Protein 3P6L (pdb70)

Structure (mmCIF, N/CA/C/O backbone):
data_3P6L
#
_entry.id   3P6L
#
_cell.length_a   82.382
_cell.length_b   73.014
_cell.length_c   47.536
_cell.angle_alpha   90.000
_cell.angle_beta   103.730
_cell.angle_gamma   90.000
#
_symmetry.space_group_name_H-M   'C 1 2 1'
#
loop_
_entity.id
_entity.type
_entity.pdbx_description
1 polymer 'Sugar phosphate isomerase/epimerase'
2 non-polymer 'PHOSPHATE ION'
3 non-polymer DI(HYDROXYETHYL)ETHER
4 non-polymer 'CITRIC ACID'
5 water water
#
loop_
_atom_site.group_PDB
_atom_site.id
_atom_site.type_symbol
_atom_site.label_atom_id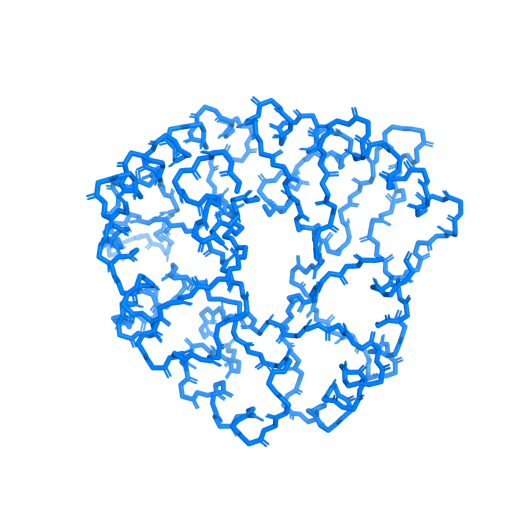
_atom_site.label_alt_id
_atom_site.label_comp_id
_atom_site.label_asym_id
_atom_site.label_entity_id
_atom_site.label_seq_id
_atom_site.pdbx_PDB_ins_code
_atom_site.Cartn_x
_atom_site.Cartn_y
_atom_site.Cartn_z
_atom_site.occupancy
_atom_site.B_iso_or_equiv
_atom_site.auth_seq_id
_atom_site.auth_comp_id
_atom_site.auth_asym_id
_atom_site.auth_atom_id
_atom_site.pdbx_PDB_model_num
ATOM 1 N N . GLY A 1 1 ? 10.439 22.701 21.589 1.00 38.48 0 GLY A N 1
ATOM 2 C CA . GLY A 1 1 ? 9.547 21.979 20.630 1.00 38.56 0 GLY A CA 1
ATOM 3 C C . GLY A 1 1 ? 8.242 21.727 21.350 1.00 39.57 0 GLY A C 1
ATOM 4 O O . GLY A 1 1 ? 8.213 21.792 22.564 1.00 42.99 0 GLY A O 1
ATOM 5 N N . GLN A 1 2 ? 7.176 21.387 20.625 1.00 38.56 24 GLN A N 1
ATOM 6 C CA A GLN A 1 2 ? 5.850 21.252 21.241 0.60 37.57 24 GLN A CA 1
ATOM 7 C CA B GLN A 1 2 ? 5.837 21.230 21.202 0.40 37.62 24 GLN A CA 1
ATOM 8 C C . GLN A 1 2 ? 5.661 19.948 22.039 1.00 35.02 24 GLN A C 1
ATOM 9 O O . GLN A 1 2 ? 5.272 20.012 23.182 1.00 33.64 24 GLN A O 1
ATOM 20 N N . THR A 1 3 ? 5.945 18.761 21.487 1.00 33.05 25 THR A N 1
ATOM 21 C CA . THR A 1 3 ? 5.800 17.569 22.371 1.00 29.20 25 THR A CA 1
ATOM 22 C C . THR A 1 3 ? 6.896 17.519 23.454 1.00 28.34 25 THR A C 1
ATOM 23 O O . THR A 1 3 ? 7.951 18.124 23.318 1.00 27.58 25 THR A O 1
ATOM 27 N N . LYS A 1 4 ? 6.658 16.724 24.487 1.00 27.50 26 LYS A N 1
ATOM 28 C CA . LYS A 1 4 ? 7.682 16.485 25.508 1.00 26.89 26 LYS A CA 1
ATOM 29 C C . LYS A 1 4 ? 8.962 15.939 24.860 1.00 21.80 26 LYS A C 1
ATOM 30 O O . LYS A 1 4 ? 10.066 16.404 25.176 1.00 18.24 26 LYS A O 1
ATOM 36 N N . ALA A 1 5 ? 8.819 14.933 24.005 1.00 23.67 27 ALA A N 1
ATOM 37 C CA . ALA A 1 5 ? 9.951 14.354 23.317 1.00 22.51 27 ALA A CA 1
ATOM 38 C C . ALA A 1 5 ? 10.715 15.431 22.529 1.00 22.55 27 ALA A C 1
ATOM 39 O O . ALA A 1 5 ? 11.938 15.508 22.604 1.00 21.78 27 ALA A O 1
ATOM 41 N N . GLU A 1 6 ? 9.978 16.247 21.778 1.00 23.65 28 GLU A N 1
ATOM 42 C CA . GLU A 1 6 ? 10.554 17.329 20.989 1.00 23.64 28 GLU A CA 1
ATOM 43 C C . GLU A 1 6 ? 11.302 18.350 21.860 1.00 23.05 28 GLU A C 1
ATOM 44 O O . GLU A 1 6 ? 12.428 18.716 21.526 1.00 23.14 28 GLU A O 1
ATOM 50 N N . LYS A 1 7 ? 10.692 18.767 22.965 1.00 21.31 29 LYS A N 1
ATOM 51 C CA . LYS A 1 7 ? 11.340 19.611 23.996 1.00 23.79 29 LYS A CA 1
ATOM 52 C C . LYS A 1 7 ? 12.712 19.058 24.408 1.00 22.86 29 LYS A C 1
ATOM 53 O O . LYS A 1 7 ? 13.645 19.827 24.639 1.00 24.10 29 LYS A O 1
ATOM 59 N N . ASN A 1 8 ? 12.794 17.738 24.583 1.00 20.40 30 ASN A N 1
ATOM 60 C CA . ASN A 1 8 ? 14.010 17.091 25.027 1.00 19.71 30 ASN A CA 1
ATOM 61 C C . ASN A 1 8 ? 14.937 16.685 23.906 1.00 19.27 30 ASN A C 1
ATOM 62 O O . ASN A 1 8 ? 15.911 15.965 24.120 1.00 21.44 30 ASN A O 1
ATOM 67 N N . GLY A 1 9 ? 14.651 17.135 22.700 1.00 19.33 31 GLY A N 1
ATOM 68 C CA . GLY A 1 9 ? 15.554 16.836 21.583 1.00 20.50 31 GLY A CA 1
ATOM 69 C C . GLY A 1 9 ? 15.447 15.453 20.945 1.00 20.95 31 GLY A C 1
ATOM 70 O O . GLY A 1 9 ? 16.321 15.047 20.159 1.00 19.89 31 GLY A O 1
ATOM 71 N N . TRP A 1 10 ? 14.341 14.783 21.211 1.00 20.53 32 TRP A N 1
ATOM 72 C CA . TRP A 1 10 ? 14.052 13.453 20.649 1.00 18.50 32 TRP A CA 1
ATOM 73 C C . TRP A 1 10 ? 13.168 13.608 19.420 1.00 17.51 32 TRP A C 1
ATOM 74 O O . TRP A 1 10 ? 11.975 13.823 19.540 1.00 17.52 32 TRP A O 1
ATOM 85 N N . ARG A 1 11 ? 13.742 13.470 18.232 1.00 19.19 33 ARG A N 1
ATOM 86 C CA . ARG A 1 11 ? 12.990 13.712 17.005 1.00 21.58 33 ARG A CA 1
ATOM 87 C C . ARG A 1 11 ? 12.603 12.454 16.254 1.00 21.72 33 ARG A C 1
ATOM 88 O O . ARG A 1 11 ? 13.446 11.777 15.724 1.00 24.01 33 ARG A O 1
ATOM 96 N N . LEU A 1 12 ? 11.318 12.143 16.194 1.00 23.95 34 LEU A N 1
ATOM 97 C CA . LEU A 1 12 ? 10.884 10.911 15.515 1.00 22.86 34 LEU A CA 1
ATOM 98 C C . LEU A 1 12 ? 10.828 11.199 14.048 1.00 21.32 34 LEU A C 1
ATOM 99 O O . LEU A 1 12 ? 10.313 12.249 13.649 1.00 22.79 34 LEU A O 1
ATOM 104 N N . GLY A 1 13 ? 11.348 10.273 13.267 1.00 19.61 35 GLY A N 1
ATOM 105 C CA . GLY A 1 13 ? 11.397 10.415 11.804 1.00 20.32 35 GLY A CA 1
ATOM 106 C C . GLY A 1 13 ? 11.127 9.063 11.168 1.00 20.82 35 GLY A C 1
ATOM 107 O O . GLY A 1 13 ? 11.072 8.043 11.834 1.00 18.01 35 GLY A O 1
ATOM 116 N N . GLN A 1 15 ? 12.295 6.119 8.472 1.00 19.33 37 GLN A N 1
ATOM 117 C CA . GLN A 1 15 ? 13.425 5.553 7.705 1.00 18.21 37 GLN A CA 1
ATOM 118 C C . GLN A 1 15 ? 12.760 5.060 6.418 1.00 16.93 37 GLN A C 1
ATOM 119 O O . GLN A 1 15 ? 11.978 4.115 6.456 1.00 17.07 37 GLN A O 1
ATOM 125 N N . SER A 1 16 ? 13.068 5.685 5.275 1.00 17.84 38 SER A N 1
ATOM 126 C CA . SER A 1 16 ? 12.330 5.440 4.033 1.00 18.51 38 SER A CA 1
ATOM 127 C C . SER A 1 16 ? 12.341 3.981 3.553 1.00 19.18 38 SER A C 1
ATOM 128 O O . SER A 1 16 ? 11.449 3.572 2.823 1.00 17.54 38 SER A O 1
ATOM 131 N N . TYR A 1 17 ? 13.307 3.192 3.992 1.00 20.53 39 TYR A N 1
ATOM 132 C CA . TYR A 1 17 ? 13.319 1.782 3.635 1.00 21.15 39 TYR A CA 1
ATOM 133 C C . TYR A 1 17 ? 12.048 1.029 4.095 1.00 20.68 39 TYR A C 1
ATOM 134 O O . TYR A 1 17 ? 11.657 0.035 3.474 1.00 23.29 39 TYR A O 1
ATOM 143 N N . SER A 1 18 ? 11.412 1.474 5.175 1.00 19.50 40 SER A N 1
ATOM 144 C CA . SER A 1 18 ? 10.109 0.935 5.578 1.00 19.28 40 SER A CA 1
ATOM 145 C C . SER A 1 18 ? 9.036 0.967 4.442 1.00 19.98 40 SER A C 1
ATOM 146 O O . SER A 1 18 ? 8.086 0.177 4.441 1.00 21.52 40 SER A O 1
ATOM 149 N N . PHE A 1 19 ? 9.226 1.880 3.487 1.00 17.83 41 PHE A N 1
ATOM 150 C CA . PHE A 1 19 ? 8.347 2.111 2.359 1.00 17.94 41 PHE A CA 1
ATOM 151 C C . PHE A 1 19 ? 9.120 1.885 1.056 1.00 20.61 41 PHE A C 1
ATOM 152 O O . PHE A 1 19 ? 8.831 2.524 0.054 1.00 22.75 41 PHE A O 1
ATOM 160 N N . HIS A 1 20 ? 10.088 0.962 1.061 1.00 19.32 42 HIS A N 1
ATOM 161 C CA . HIS A 1 20 ? 10.884 0.712 -0.169 1.00 20.03 42 HIS A CA 1
ATOM 162 C C . HIS A 1 20 ? 10.043 0.153 -1.329 1.00 20.87 42 HIS A C 1
ATOM 163 O O . HIS A 1 20 ? 10.440 0.219 -2.498 1.00 22.19 42 HIS A O 1
ATOM 170 N N . LEU A 1 21 ? 8.880 -0.396 -1.019 1.00 22.51 43 LEU A N 1
ATOM 171 C CA . LEU A 1 21 ? 7.973 -0.905 -2.054 1.00 25.33 43 LEU A CA 1
ATOM 172 C C . LEU A 1 21 ? 7.252 0.201 -2.817 1.00 25.98 43 LEU A C 1
ATOM 173 O O . LEU A 1 21 ? 6.573 -0.048 -3.794 1.00 26.08 43 LEU A O 1
ATOM 178 N N . PHE A 1 22 ? 7.421 1.428 -2.367 1.00 24.55 44 PHE A N 1
ATOM 179 C CA . PHE A 1 22 ? 6.731 2.563 -2.942 1.00 24.36 44 PHE A CA 1
ATOM 180 C C . PHE A 1 22 ? 7.727 3.621 -3.363 1.00 22.98 44 PHE A C 1
ATOM 181 O O . PHE A 1 22 ? 8.854 3.641 -2.902 1.00 24.10 44 PHE A O 1
ATOM 189 N N . PRO A 1 23 ? 7.312 4.505 -4.261 1.00 25.65 45 PRO A N 1
ATOM 190 C CA . PRO A 1 23 ? 8.207 5.590 -4.647 1.00 24.96 45 PRO A CA 1
ATOM 191 C C . PRO A 1 23 ? 8.344 6.546 -3.482 1.00 24.37 45 PRO A C 1
ATOM 192 O O . PRO A 1 23 ? 7.498 6.551 -2.581 1.00 21.30 45 PRO A O 1
ATOM 196 N N . LEU A 1 24 ? 9.402 7.328 -3.484 1.00 23.92 46 LEU A N 1
ATOM 197 C CA . LEU A 1 24 ? 9.611 8.306 -2.426 1.00 23.24 46 LEU A CA 1
ATOM 198 C C . LEU A 1 24 ? 8.469 9.336 -2.328 1.00 23.84 46 LEU A C 1
ATOM 199 O O . LEU A 1 24 ? 8.164 9.799 -1.229 1.00 19.91 46 LEU A O 1
ATOM 204 N N . THR A 1 25 ? 7.872 9.715 -3.449 1.00 25.11 47 THR A N 1
ATOM 205 C CA . THR A 1 25 ? 6.712 10.606 -3.377 1.00 28.02 47 THR A CA 1
ATOM 206 C C . THR A 1 25 ? 5.636 10.017 -2.445 1.00 29.08 47 THR A C 1
ATOM 207 O O . THR A 1 25 ? 5.058 10.728 -1.631 1.00 28.56 47 THR A O 1
ATOM 211 N N . GLU A 1 26 ? 5.349 8.720 -2.575 1.00 29.40 48 GLU A N 1
ATOM 212 C CA . GLU A 1 26 ? 4.389 8.066 -1.662 1.00 30.67 48 GLU A CA 1
ATOM 213 C C . GLU A 1 26 ? 4.907 7.976 -0.235 1.00 27.48 48 GLU A C 1
ATOM 214 O O . GLU A 1 26 ? 4.143 8.127 0.706 1.00 27.70 48 GLU A O 1
ATOM 220 N N . ALA A 1 27 ? 6.200 7.667 -0.071 1.00 26.56 49 ALA A N 1
ATOM 221 C CA . ALA A 1 27 ? 6.822 7.608 1.275 1.00 24.63 49 ALA A CA 1
ATOM 222 C C . ALA A 1 27 ? 6.677 8.954 1.995 1.00 24.37 49 ALA A C 1
ATOM 223 O O . ALA A 1 27 ? 6.388 8.999 3.189 1.00 24.27 49 ALA A O 1
ATOM 225 N N . LEU A 1 28 ? 6.855 10.060 1.261 1.00 24.14 50 LEU A N 1
ATOM 226 C CA . LEU A 1 28 ? 6.650 11.396 1.873 1.00 22.61 50 LEU A CA 1
ATOM 227 C C . LEU A 1 28 ? 5.201 11.572 2.331 1.00 21.91 50 LEU A C 1
ATOM 228 O O . LEU A 1 28 ? 4.960 11.964 3.495 1.00 22.94 50 LEU A O 1
ATOM 233 N N . ASP A 1 29 ? 4.251 11.188 1.482 1.00 22.04 51 ASP A N 1
ATOM 234 C CA . ASP A 1 29 ? 2.821 11.252 1.839 1.00 23.23 51 ASP A CA 1
ATOM 235 C C . ASP A 1 29 ? 2.528 10.457 3.092 1.00 22.81 51 ASP A C 1
ATOM 236 O O . ASP A 1 29 ? 1.776 10.921 3.954 1.00 21.50 51 ASP A O 1
ATOM 241 N N . LYS A 1 30 ? 3.085 9.249 3.214 1.00 22.88 52 LYS A N 1
ATOM 242 C CA . LYS A 1 30 ? 2.782 8.392 4.366 1.00 23.67 52 LYS A CA 1
ATOM 243 C C . LYS A 1 30 ? 3.415 8.971 5.644 1.00 22.90 52 LYS A C 1
ATOM 244 O O . LYS A 1 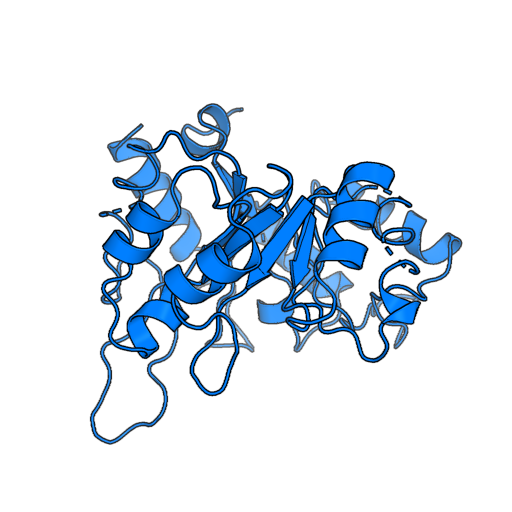30 ? 2.788 8.972 6.734 1.00 21.02 52 LYS A O 1
ATOM 250 N N . THR A 1 31 ? 4.636 9.478 5.483 1.00 20.64 53 THR A N 1
ATOM 251 C CA . THR A 1 31 ? 5.386 10.154 6.556 1.00 23.44 53 THR A CA 1
ATOM 252 C C . THR A 1 31 ? 4.592 11.353 7.030 1.00 22.50 53 THR A C 1
ATOM 253 O O . THR A 1 31 ? 4.426 11.530 8.240 1.00 25.41 53 THR A O 1
ATOM 257 N N . GLN A 1 32 ? 4.055 12.144 6.095 1.00 22.42 54 GLN A N 1
ATOM 258 C CA . GLN A 1 32 ? 3.185 13.263 6.468 1.00 24.00 54 GLN A CA 1
ATOM 259 C C . GLN A 1 32 ? 1.901 12.744 7.143 1.00 24.34 54 GLN A C 1
ATOM 260 O O . GLN A 1 32 ? 1.491 13.257 8.203 1.00 21.24 54 GLN A O 1
ATOM 266 N N . GLU A 1 33 ? 1.268 11.729 6.550 1.00 23.90 55 GLU A N 1
ATOM 267 C CA . GLU A 1 33 ? 0.073 11.139 7.153 1.00 26.78 55 GLU A CA 1
ATOM 268 C C . GLU A 1 33 ? 0.302 10.698 8.603 1.00 25.16 55 GLU A C 1
ATOM 269 O O . GLU A 1 33 ? -0.631 10.715 9.437 1.00 24.59 55 GLU A O 1
ATOM 275 N N . LEU A 1 34 ? 1.520 10.242 8.899 1.00 24.93 56 LEU A N 1
ATOM 276 C CA . LEU A 1 34 ? 1.852 9.798 10.246 1.00 27.17 56 LEU A CA 1
ATOM 277 C C . LEU A 1 34 ? 2.206 10.942 11.222 1.00 26.06 56 LEU A C 1
ATOM 278 O O . LEU A 1 34 ? 2.458 10.686 12.397 1.00 26.98 56 LEU A O 1
ATOM 283 N N . GLY A 1 35 ? 2.222 12.169 10.721 1.00 25.16 57 GLY A N 1
ATOM 284 C CA . GLY A 1 35 ? 2.535 13.356 11.494 1.00 26.58 57 GLY A CA 1
ATOM 285 C C . GLY A 1 35 ? 3.991 13.481 11.859 1.00 26.01 57 GLY A C 1
ATOM 286 O O . GLY A 1 35 ? 4.309 14.146 12.825 1.00 28.28 57 GLY A O 1
ATOM 287 N N . LEU A 1 36 ? 4.867 12.853 11.076 1.00 23.13 58 LEU A N 1
ATOM 288 C CA . LEU A 1 36 ? 6.301 12.831 11.339 1.00 22.69 58 LEU A CA 1
ATOM 289 C C . LEU A 1 36 ? 6.954 13.972 10.580 1.00 22.65 58 LEU A C 1
ATOM 290 O O . LEU A 1 36 ? 6.562 14.304 9.451 1.00 20.03 58 LEU A O 1
ATOM 295 N N . LYS A 1 37 ? 7.942 14.596 11.196 1.00 22.63 59 LYS A N 1
ATOM 296 C CA . LYS A 1 37 ? 8.507 15.782 10.573 1.00 23.59 59 LYS A CA 1
ATOM 297 C C . LYS A 1 37 ? 9.900 15.566 9.982 1.00 23.30 59 LYS A C 1
ATOM 298 O O . LYS A 1 37 ? 10.505 16.516 9.542 1.00 23.40 59 LYS A O 1
ATOM 304 N N . TYR A 1 38 ? 10.419 14.338 10.031 1.00 23.66 60 TYR A N 1
ATOM 305 C CA . TYR A 1 38 ? 11.791 14.049 9.585 1.00 19.93 60 TYR A CA 1
ATOM 306 C C . TYR A 1 38 ? 11.858 12.782 8.785 1.00 19.69 60 TYR A C 1
ATOM 307 O O . TYR A 1 38 ? 11.121 11.857 9.050 1.00 18.25 60 TYR A O 1
ATOM 316 N N . ILE A 1 39 ? 12.781 12.710 7.814 1.00 18.97 61 ILE A N 1
ATOM 317 C CA . ILE A 1 39 ? 12.928 11.481 7.090 1.00 18.25 61 ILE A CA 1
ATOM 318 C C . ILE A 1 39 ? 14.411 11.226 6.771 1.00 20.00 61 ILE A C 1
ATOM 319 O O . ILE A 1 39 ? 15.168 12.174 6.557 1.00 20.75 61 ILE A O 1
ATOM 324 N N . GLU A 1 40 ? 14.791 9.950 6.825 1.00 18.19 62 GLU A N 1
ATOM 325 C CA . GLU A 1 40 ? 16.097 9.457 6.494 1.00 20.61 62 GLU A CA 1
ATOM 326 C C . GLU A 1 40 ? 15.864 8.597 5.265 1.00 20.33 62 GLU A C 1
ATOM 327 O O . GLU A 1 40 ? 15.237 7.538 5.346 1.00 21.77 62 GLU A O 1
ATOM 333 N N . ILE A 1 41 ? 16.376 9.032 4.125 1.00 21.77 63 ILE A N 1
ATOM 334 C CA . ILE A 1 41 ? 16.118 8.338 2.857 1.00 20.98 63 ILE A CA 1
ATOM 335 C C . ILE A 1 41 ? 17.192 7.320 2.482 1.00 22.47 63 ILE A C 1
ATOM 336 O O . ILE A 1 41 ? 18.391 7.649 2.470 1.00 22.62 63 ILE A O 1
ATOM 341 N N . TYR A 1 42 ? 16.785 6.078 2.178 1.00 21.00 64 TYR A N 1
ATOM 342 C CA . TYR A 1 42 ? 17.771 5.071 1.786 1.00 21.46 64 TYR A CA 1
ATOM 343 C C . TYR A 1 42 ? 18.287 5.355 0.364 1.00 23.79 64 TYR A C 1
ATOM 344 O O . TYR A 1 42 ? 17.517 5.760 -0.500 1.00 24.88 64 TYR A O 1
ATOM 353 N N . PRO A 1 43 ? 19.591 5.165 0.137 1.00 24.10 65 PRO A N 1
ATOM 354 C CA . PRO A 1 43 ? 20.238 5.291 -1.182 1.00 25.00 65 PRO A CA 1
ATOM 355 C C . PRO A 1 43 ? 19.741 4.286 -2.214 1.00 23.45 65 PRO A C 1
ATOM 356 O O . PRO A 1 43 ? 19.926 3.069 -2.078 1.00 25.40 65 PRO A O 1
ATOM 360 N N . GLY A 1 44 ? 19.128 4.810 -3.252 1.00 21.85 66 GLY A N 1
ATOM 361 C CA . GLY A 1 44 ? 18.494 4.011 -4.275 1.00 21.82 66 GLY A CA 1
ATOM 362 C C . GLY A 1 44 ? 16.985 4.094 -4.232 1.00 20.39 66 GLY A C 1
ATOM 363 O O . GLY A 1 44 ? 16.354 3.538 -5.098 1.00 21.30 66 GLY A O 1
ATOM 364 N N . HIS A 1 45 ? 16.389 4.774 -3.247 1.00 20.45 67 HIS A N 1
ATOM 365 C CA . HIS A 1 45 ? 14.920 4.877 -3.199 1.00 20.11 67 HIS A CA 1
ATOM 366 C C . HIS A 1 45 ? 14.396 5.544 -4.514 1.00 20.06 67 HIS A C 1
ATOM 367 O O . HIS A 1 45 ? 14.794 6.649 -4.867 1.00 19.54 67 HIS A O 1
ATOM 374 N N . LYS A 1 46 ? 13.518 4.856 -5.237 1.00 19.67 68 LYS A N 1
ATOM 375 C CA . LYS A 1 46 ? 12.991 5.395 -6.506 1.00 23.78 68 LYS A CA 1
ATOM 376 C C . LYS A 1 46 ? 12.125 6.578 -6.168 1.00 22.67 68 LYS A C 1
ATOM 377 O O . LYS A 1 46 ? 11.347 6.525 -5.192 1.00 21.07 68 LYS A O 1
ATOM 383 N N . LEU A 1 47 ? 12.239 7.622 -6.985 1.00 23.65 69 LEU A N 1
ATOM 384 C CA . LEU A 1 47 ? 11.566 8.900 -6.693 1.00 22.90 69 LEU A CA 1
ATOM 385 C C . LEU A 1 47 ? 10.060 8.878 -7.007 1.00 24.16 69 LEU A C 1
ATOM 386 O O . LEU A 1 47 ? 9.237 9.317 -6.188 1.00 22.39 69 LEU A O 1
ATOM 391 N N . GLY A 1 48 ? 9.712 8.311 -8.154 1.00 23.90 70 GLY A N 1
ATOM 392 C CA . GLY A 1 48 ? 8.342 8.299 -8.657 1.00 25.67 70 GLY A CA 1
ATOM 393 C C . GLY A 1 48 ? 7.921 9.694 -9.095 1.00 27.34 70 GLY A C 1
ATOM 394 O O . GLY A 1 48 ? 8.767 10.525 -9.372 1.00 27.90 70 GLY A O 1
ATOM 395 N N . GLY A 1 49 ? 6.614 9.942 -9.174 1.00 30.59 71 GLY A N 1
ATOM 396 C CA . GLY A 1 49 ? 6.090 11.226 -9.673 1.00 31.20 71 GLY A CA 1
ATOM 397 C C . GLY A 1 49 ? 6.612 11.504 -11.068 1.00 32.33 71 GLY A C 1
ATOM 398 O O . GLY A 1 49 ? 6.739 10.579 -11.877 1.00 32.66 71 GLY A O 1
ATOM 399 N N . LYS A 1 50 ? 6.931 12.770 -11.339 1.00 33.55 72 LYS A N 1
ATOM 400 C CA . LYS A 1 50 ? 7.490 13.179 -12.606 1.00 36.66 72 LYS A CA 1
ATOM 401 C C . LYS A 1 50 ? 8.951 12.734 -12.809 1.00 34.80 72 LYS A C 1
ATOM 402 O O . LYS A 1 50 ? 9.476 12.925 -13.896 1.00 36.33 72 LYS A O 1
ATOM 408 N N . TRP A 1 51 ? 9.606 12.193 -11.773 1.00 33.13 73 TRP A N 1
ATOM 409 C CA . TRP A 1 51 ? 10.992 11.728 -11.894 1.00 32.18 73 TRP A CA 1
ATOM 410 C C . TRP A 1 51 ? 11.082 10.259 -12.240 1.00 31.08 73 TRP A C 1
ATOM 411 O O . TRP A 1 51 ? 12.155 9.778 -12.521 1.00 29.54 73 TRP A O 1
ATOM 422 N N . GLY A 1 52 ? 9.950 9.562 -12.227 1.00 30.68 74 GLY A N 1
ATOM 423 C CA . GLY A 1 52 ? 9.900 8.149 -12.576 1.00 30.90 74 GLY A CA 1
ATOM 424 C C . GLY A 1 52 ? 10.909 7.296 -11.832 1.00 29.54 74 GLY A C 1
ATOM 425 O O . GLY A 1 52 ? 10.916 7.261 -10.604 1.00 31.84 74 GLY A O 1
ATOM 426 N N . ASP A 1 53 ? 11.808 6.668 -12.587 1.00 30.85 75 ASP A N 1
ATOM 427 C CA . ASP A 1 53 ? 12.754 5.712 -12.028 1.00 28.01 75 ASP A CA 1
ATOM 428 C C . ASP A 1 53 ? 14.105 6.278 -11.652 1.00 25.33 75 ASP A C 1
ATOM 429 O O . ASP A 1 53 ? 15.006 5.528 -11.296 1.00 24.83 75 ASP A O 1
ATOM 434 N N . LYS A 1 54 ? 14.210 7.607 -11.633 1.00 23.89 76 LYS A N 1
ATOM 435 C CA . LYS A 1 54 ? 15.346 8.288 -11.056 1.00 20.95 76 LYS A CA 1
ATOM 436 C C . LYS A 1 54 ? 15.395 7.882 -9.565 1.00 21.65 76 LYS A C 1
ATOM 437 O O . LYS A 1 54 ? 14.336 7.728 -8.959 1.00 22.52 76 LYS A O 1
ATOM 443 N N . VAL A 1 55 ? 16.587 7.672 -9.001 1.00 20.69 77 VAL A N 1
ATOM 444 C CA . VAL A 1 55 ? 16.704 7.310 -7.567 1.00 21.97 77 VAL A CA 1
ATOM 445 C C . VAL A 1 55 ? 17.373 8.402 -6.703 1.00 21.98 77 VAL A C 1
ATOM 446 O O . VAL A 1 55 ? 18.145 9.214 -7.200 1.00 22.41 77 VAL A O 1
ATOM 450 N N . PHE A 1 56 ? 17.050 8.390 -5.396 1.00 20.40 78 PHE A N 1
ATOM 451 C CA . PHE A 1 56 ? 17.679 9.224 -4.411 1.00 21.43 78 PHE A CA 1
ATOM 452 C C . PHE A 1 56 ? 19.067 8.655 -4.067 1.00 24.04 78 PHE A C 1
ATOM 453 O O . PHE A 1 56 ? 19.187 7.682 -3.317 1.00 24.47 78 PHE A O 1
ATOM 461 N N . ASP A 1 57 ? 20.104 9.200 -4.698 1.00 27.27 79 ASP A N 1
ATOM 462 C CA . ASP A 1 57 ? 21.469 8.827 -4.373 1.00 26.26 79 ASP A CA 1
ATOM 463 C C . ASP A 1 57 ? 22.450 9.983 -4.695 1.00 27.10 79 ASP A C 1
ATOM 464 O O . ASP A 1 57 ? 22.027 11.061 -5.157 1.00 25.66 79 ASP A O 1
ATOM 469 N N . PHE A 1 58 ? 23.751 9.779 -4.451 1.00 26.36 80 PHE A N 1
ATOM 470 C CA . PHE A 1 58 ? 24.702 10.903 -4.546 1.00 27.28 80 PHE A CA 1
ATOM 471 C C . PHE A 1 58 ? 24.964 11.430 -5.949 1.00 28.18 80 PHE A C 1
ATOM 472 O O . PHE A 1 58 ? 25.676 12.424 -6.107 1.00 29.06 80 PHE A O 1
ATOM 480 N N . ASN A 1 59 ? 24.399 10.769 -6.956 1.00 27.49 81 ASN A N 1
ATOM 481 C CA . ASN A 1 59 ? 24.481 11.239 -8.336 1.00 28.27 81 ASN A CA 1
ATOM 482 C C . ASN A 1 59 ? 23.197 11.991 -8.717 1.00 27.26 81 ASN A C 1
ATOM 483 O O . ASN A 1 59 ? 22.972 12.274 -9.862 1.00 24.73 81 ASN A O 1
ATOM 488 N N . LEU A 1 60 ? 22.331 12.306 -7.754 1.00 22.67 82 LEU A N 1
ATOM 489 C CA . LEU A 1 60 ? 21.111 13.015 -8.098 1.00 24.45 82 LEU A CA 1
ATOM 490 C C . LEU A 1 60 ? 21.457 14.434 -8.613 1.00 25.51 82 LEU A C 1
ATOM 491 O O . LEU A 1 60 ? 22.290 15.144 -8.002 1.00 27.41 82 LEU A O 1
ATOM 496 N N . ASP A 1 61 ? 20.810 14.839 -9.704 1.00 23.72 83 ASP A N 1
ATOM 497 C CA . ASP A 1 61 ? 21.071 16.136 -10.337 1.00 25.94 83 ASP A CA 1
ATOM 498 C C . ASP A 1 61 ? 20.562 17.280 -9.477 1.00 25.45 83 ASP A C 1
ATOM 499 O O . ASP A 1 61 ? 19.673 17.082 -8.603 1.00 23.12 83 ASP A O 1
ATOM 504 N N . ALA A 1 62 ? 21.088 18.473 -9.747 1.00 26.93 84 ALA A N 1
ATOM 505 C CA . ALA A 1 62 ? 20.802 19.646 -8.914 1.00 27.81 84 ALA A CA 1
ATOM 506 C C . ALA A 1 62 ? 19.330 20.053 -8.928 1.00 27.52 84 ALA A C 1
ATOM 507 O O . ALA A 1 62 ? 18.743 20.321 -7.870 1.00 28.41 84 ALA A O 1
ATOM 509 N N . GLN A 1 63 ? 18.715 20.038 -10.103 1.00 28.30 85 GLN A N 1
ATOM 510 C CA . GLN A 1 63 ? 17.305 20.406 -10.195 1.00 28.11 85 GLN A CA 1
ATOM 511 C C . GLN A 1 63 ? 16.433 19.486 -9.313 1.00 26.92 85 GLN A C 1
ATOM 512 O O . GLN A 1 63 ? 15.604 19.963 -8.496 1.00 26.57 85 GLN A O 1
ATOM 518 N N . THR A 1 64 ? 16.626 18.173 -9.458 1.00 27.14 86 THR A N 1
ATOM 519 C CA . THR A 1 64 ? 15.842 17.220 -8.663 1.00 25.13 86 THR A CA 1
ATOM 520 C C . THR A 1 64 ? 16.086 17.339 -7.172 1.00 25.44 86 THR A C 1
ATOM 521 O O . THR A 1 64 ? 15.144 17.257 -6.382 1.00 22.00 86 THR A O 1
ATOM 525 N N . GLN A 1 65 ? 17.330 17.589 -6.788 1.00 25.93 87 GLN A N 1
ATOM 526 C CA . GLN A 1 65 ? 17.671 17.794 -5.384 1.00 24.06 87 GLN A CA 1
ATOM 527 C C . GLN A 1 65 ? 16.795 18.862 -4.779 1.00 24.07 87 GLN A C 1
ATOM 528 O O . GLN A 1 65 ? 16.231 18.666 -3.725 1.00 24.54 87 GLN A O 1
ATOM 534 N N . LYS A 1 66 ? 16.737 20.013 -5.438 1.00 23.72 88 LYS A N 1
ATOM 535 C CA . LYS A 1 66 ? 15.935 21.123 -4.944 1.00 26.56 88 LYS A CA 1
ATOM 536 C 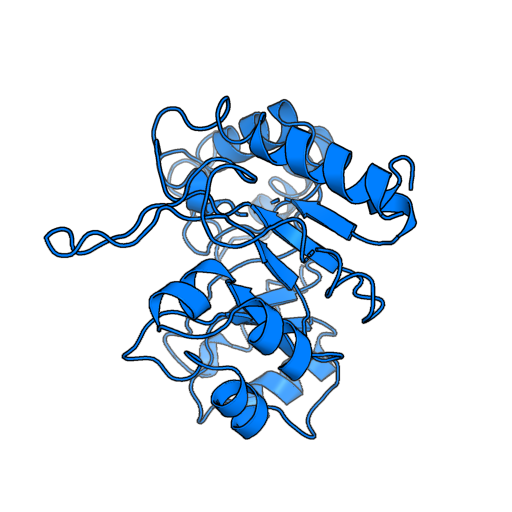C . LYS A 1 66 ? 14.432 20.866 -5.027 1.00 27.25 88 LYS A C 1
ATOM 537 O O . LYS A 1 66 ? 13.697 21.204 -4.088 1.00 23.42 88 LYS A O 1
ATOM 543 N N . GLU A 1 67 ? 13.979 20.231 -6.101 1.00 25.18 89 GLU A N 1
ATOM 544 C CA . GLU A 1 67 ? 12.558 19.871 -6.184 1.00 27.61 89 GLU A CA 1
ATOM 545 C C . GLU A 1 67 ? 12.156 18.916 -5.033 1.00 27.13 89 GLU A C 1
ATOM 546 O O . GLU A 1 67 ? 11.082 19.067 -4.453 1.00 26.28 89 GLU A O 1
ATOM 552 N N . ILE A 1 68 ? 13.029 17.970 -4.674 1.00 26.08 90 ILE A N 1
ATOM 553 C CA A ILE A 1 68 ? 12.715 17.024 -3.628 0.50 24.87 90 ILE A CA 1
ATOM 554 C CA B ILE A 1 68 ? 12.714 17.021 -3.630 0.50 24.99 90 ILE A CA 1
ATOM 555 C C . ILE A 1 68 ? 12.694 17.739 -2.283 1.00 25.51 90 ILE A C 1
ATOM 556 O O . ILE A 1 68 ? 11.817 17.503 -1.482 1.00 25.92 90 ILE A O 1
ATOM 565 N N . LYS A 1 69 ? 13.669 18.623 -2.063 1.00 24.19 91 LYS A N 1
ATOM 566 C CA . LYS A 1 69 ? 13.685 19.438 -0.864 1.00 25.35 91 LYS A CA 1
ATOM 567 C C . LYS A 1 69 ? 12.408 20.294 -0.745 1.00 26.17 91 LYS A C 1
ATOM 568 O O . LYS A 1 69 ? 11.832 20.407 0.331 1.00 24.08 91 LYS A O 1
ATOM 574 N N . GLU A 1 70 ? 11.950 20.855 -1.848 1.00 25.96 92 GLU A N 1
ATOM 575 C CA . GLU A 1 70 ? 10.682 21.619 -1.811 1.00 29.42 92 GLU A CA 1
ATOM 576 C C . GLU A 1 70 ? 9.443 20.761 -1.518 1.00 27.92 92 GLU A C 1
ATOM 577 O O . GLU A 1 70 ? 8.589 21.168 -0.725 1.00 28.08 92 GLU A O 1
ATOM 583 N N . LEU A 1 71 ? 9.349 19.590 -2.149 1.00 26.62 93 LEU A N 1
ATOM 584 C CA . LEU A 1 71 ? 8.217 18.696 -1.908 1.00 24.78 93 LEU A CA 1
ATOM 585 C C . LEU A 1 71 ? 8.209 18.357 -0.422 1.00 24.83 93 LEU A C 1
ATOM 586 O O . LEU A 1 71 ? 7.204 18.512 0.228 1.00 23.73 93 LEU A O 1
ATOM 591 N N . ALA A 1 72 ? 9.357 17.933 0.119 1.00 24.39 94 ALA A N 1
ATOM 592 C CA . ALA A 1 72 ? 9.433 17.604 1.539 1.00 23.02 94 ALA A CA 1
ATOM 593 C C . ALA A 1 72 ? 8.989 18.772 2.425 1.00 24.40 94 ALA A C 1
ATOM 594 O O . ALA A 1 72 ? 8.173 18.582 3.346 1.00 25.47 94 ALA A O 1
ATOM 596 N N . ALA A 1 73 ? 9.560 19.949 2.163 1.00 25.08 95 ALA A N 1
ATOM 597 C CA . ALA A 1 73 ? 9.230 21.200 2.857 1.00 27.18 95 ALA A CA 1
ATOM 598 C C . ALA A 1 73 ? 7.743 21.484 2.810 1.00 29.53 95 ALA A C 1
ATOM 599 O O . ALA A 1 73 ? 7.148 21.826 3.842 1.00 28.05 95 ALA A O 1
ATOM 601 N N . SER A 1 74 ? 7.151 21.286 1.634 1.00 29.02 96 SER A N 1
ATOM 602 C CA . SER A 1 74 ? 5.720 21.526 1.417 1.00 32.64 96 SER A CA 1
ATOM 603 C C . SER A 1 74 ? 4.846 20.615 2.279 1.00 32.57 96 SER A C 1
ATOM 604 O O . SER A 1 74 ? 3.719 20.971 2.553 1.00 32.74 96 SER A O 1
ATOM 607 N N . LYS A 1 75 ? 5.366 19.448 2.679 1.00 32.16 97 LYS A N 1
ATOM 608 C CA . LYS A 1 75 ? 4.625 18.467 3.502 1.00 30.79 97 LYS A CA 1
ATOM 609 C C . LYS A 1 75 ? 5.031 18.495 4.977 1.00 31.12 97 LYS A C 1
ATOM 610 O O . LYS A 1 75 ? 4.739 17.539 5.735 1.00 29.55 97 LYS A O 1
ATOM 616 N N . GLY A 1 76 ? 5.700 19.572 5.381 1.00 29.93 98 GLY A N 1
ATOM 617 C CA . GLY A 1 76 ? 6.197 19.724 6.747 1.00 29.80 98 GLY A CA 1
ATOM 618 C C . GLY A 1 76 ? 7.330 18.785 7.157 1.00 26.39 98 GLY A C 1
ATOM 619 O O . GLY A 1 76 ? 7.553 18.580 8.338 1.00 25.41 98 GLY A O 1
ATOM 620 N N . ILE A 1 77 ? 8.077 18.246 6.195 1.00 26.84 99 ILE A N 1
ATOM 621 C CA . ILE A 1 77 ? 9.120 17.251 6.458 1.00 22.86 99 ILE A CA 1
ATOM 622 C C . ILE A 1 77 ? 10.512 17.741 6.113 1.00 23.70 99 ILE A C 1
ATOM 623 O O . ILE A 1 77 ? 10.732 18.233 4.999 1.00 21.84 99 ILE A O 1
ATOM 628 N N . LYS A 1 78 ? 11.448 17.590 7.048 1.00 22.59 100 LYS A N 1
ATOM 629 C CA . LYS A 1 78 ? 12.868 17.823 6.749 1.00 23.28 100 LYS A CA 1
ATOM 630 C C . LYS A 1 78 ? 13.633 16.524 6.435 1.00 19.30 100 LYS A C 1
ATOM 631 O O . LYS A 1 78 ? 13.555 15.575 7.178 1.00 17.68 100 LYS A O 1
ATOM 637 N N . ILE A 1 79 ? 14.397 16.473 5.328 1.00 20.99 101 ILE A N 1
ATOM 638 C CA . ILE A 1 79 ? 15.235 15.306 5.046 1.00 18.18 101 ILE A CA 1
ATOM 639 C C . ILE A 1 79 ? 16.496 15.465 5.927 1.00 19.75 101 ILE A C 1
ATOM 640 O O . ILE A 1 79 ? 17.248 16.446 5.753 1.00 20.28 101 ILE A O 1
ATOM 645 N N . VAL A 1 80 ? 16.662 14.582 6.927 1.00 19.40 102 VAL A N 1
ATOM 646 C CA . VAL A 1 80 ? 17.725 14.759 7.946 1.00 19.63 102 VAL A CA 1
ATOM 647 C C . VAL A 1 80 ? 18.962 13.956 7.630 1.00 18.68 102 VAL A C 1
ATOM 648 O O . VAL A 1 80 ? 20.065 14.281 8.095 1.00 18.49 102 VAL A O 1
ATOM 652 N N . GLY A 1 81 ? 18.764 12.845 6.934 1.00 20.78 103 GLY A N 1
ATOM 653 C CA . GLY A 1 81 ? 19.855 11.993 6.578 1.00 21.98 103 GLY A CA 1
ATOM 654 C C . GLY A 1 81 ? 19.564 11.046 5.462 1.00 22.30 103 GLY A C 1
ATOM 655 O O . GLY A 1 81 ? 18.446 10.976 4.907 1.00 21.22 103 GLY A O 1
ATOM 656 N N . THR A 1 82 ? 20.610 10.315 5.121 1.00 20.91 104 THR A N 1
ATOM 657 C CA . THR A 1 82 ? 20.515 9.307 4.110 1.00 21.21 104 THR A CA 1
ATOM 658 C C . THR A 1 82 ? 21.304 8.072 4.542 1.00 19.14 104 THR A C 1
ATOM 659 O O . THR A 1 82 ? 22.361 8.192 5.149 1.00 18.07 104 THR A O 1
ATOM 663 N N . GLY A 1 83 ? 20.805 6.892 4.193 1.00 20.32 105 GLY A N 1
ATOM 664 C CA . GLY A 1 83 ? 21.505 5.644 4.515 1.00 19.41 105 GLY A CA 1
ATOM 665 C C . GLY A 1 83 ? 20.512 4.510 4.615 1.00 20.01 105 GLY A C 1
ATOM 666 O O . GLY A 1 83 ? 19.287 4.752 4.530 1.00 18.10 105 GLY A O 1
ATOM 667 N N . VAL A 1 84 ? 20.973 3.281 4.872 1.00 19.26 106 VAL A N 1
ATOM 668 C CA . VAL A 1 84 ? 22.348 2.938 5.200 1.00 18.19 106 VAL A CA 1
ATOM 669 C C . VAL A 1 84 ? 23.214 2.880 3.937 1.00 19.87 106 VAL A C 1
ATOM 670 O O . VAL A 1 84 ? 22.910 2.183 2.974 1.00 20.69 106 VAL A O 1
ATOM 674 N N . TYR A 1 85 ? 24.304 3.622 3.977 1.00 18.80 107 TYR A N 1
ATOM 675 C CA . TYR A 1 85 ? 25.211 3.708 2.823 1.00 17.84 107 TYR A CA 1
ATOM 676 C C . TYR A 1 85 ? 26.409 2.789 2.978 1.00 20.34 107 TYR A C 1
ATOM 677 O O . TYR A 1 85 ? 27.073 2.784 4.023 1.00 19.66 107 TYR A O 1
ATOM 686 N N . VAL A 1 86 ? 26.687 2.022 1.927 1.00 21.73 108 VAL A N 1
ATOM 687 C CA . VAL A 1 86 ? 27.887 1.208 1.823 1.00 23.49 108 VAL A CA 1
ATOM 688 C C . VAL A 1 86 ? 28.583 1.687 0.557 1.00 24.85 108 VAL A C 1
ATOM 689 O O . VAL A 1 86 ? 28.005 1.656 -0.548 1.00 27.30 108 VAL A O 1
ATOM 693 N N . ALA A 1 87 ? 29.816 2.150 0.716 1.00 23.52 109 ALA A N 1
ATOM 694 C CA . ALA A 1 87 ? 30.567 2.683 -0.398 1.00 23.56 109 ALA A CA 1
ATOM 695 C C . ALA A 1 87 ? 31.076 1.539 -1.240 1.00 26.70 109 ALA A C 1
ATOM 696 O O . ALA A 1 87 ? 31.601 0.545 -0.725 1.00 24.15 109 ALA A O 1
ATOM 698 N N . GLU A 1 88 ? 30.984 1.724 -2.547 1.00 29.21 110 GLU A N 1
ATOM 699 C CA . GLU A 1 88 ? 31.401 0.710 -3.486 1.00 32.85 110 GLU A CA 1
ATOM 700 C C . GLU A 1 88 ? 32.879 0.852 -3.778 1.00 34.10 110 GLU A C 1
ATOM 701 O O . GLU A 1 88 ? 33.539 -0.153 -3.964 1.00 32.61 110 GLU A O 1
ATOM 707 N N . LYS A 1 89 ? 33.346 2.114 -3.807 1.00 33.62 111 LYS A N 1
ATOM 708 C CA . LYS A 1 89 ? 34.752 2.531 -3.937 1.00 35.91 111 LYS A CA 1
ATOM 709 C C . LYS A 1 89 ? 35.030 3.592 -2.862 1.00 33.94 111 LYS A C 1
ATOM 710 O O . LYS A 1 89 ? 34.120 4.325 -2.457 1.00 31.20 111 LYS A O 1
ATOM 716 N N . SER A 1 90 ? 36.288 3.698 -2.426 1.00 34.74 112 SER A N 1
ATOM 717 C CA . SER A 1 90 ? 36.701 4.704 -1.427 1.00 33.62 112 SER A CA 1
ATOM 718 C C . SER A 1 90 ? 36.524 6.112 -1.965 1.00 32.10 112 SER A C 1
ATOM 719 O O . SER A 1 90 ? 36.099 7.026 -1.228 1.00 25.60 112 SER A O 1
ATOM 722 N N . SER A 1 91 ? 36.858 6.285 -3.251 1.00 31.67 113 SER A N 1
ATOM 723 C CA . SER A 1 91 ? 36.644 7.551 -3.952 1.00 33.60 113 SER A CA 1
ATOM 724 C C . SER A 1 91 ? 35.214 8.067 -3.943 1.00 31.67 113 SER A C 1
ATOM 725 O O . SER A 1 91 ? 34.989 9.242 -4.215 1.00 32.98 113 SER A O 1
ATOM 728 N N . ASP A 1 92 ? 34.244 7.203 -3.684 1.00 30.68 114 ASP A N 1
ATOM 729 C CA . ASP A 1 92 ? 32.857 7.638 -3.653 1.00 29.31 114 ASP A CA 1
ATOM 730 C C . ASP A 1 92 ? 32.508 8.380 -2.375 1.00 28.04 114 ASP A C 1
ATOM 731 O O . ASP A 1 92 ? 31.492 9.073 -2.347 1.00 24.51 114 ASP A O 1
ATOM 736 N N . TRP A 1 93 ? 33.328 8.240 -1.326 1.00 27.32 115 TRP A N 1
ATOM 737 C CA . TRP A 1 93 ? 32.988 8.859 -0.029 1.00 28.19 115 TRP A CA 1
ATOM 738 C C . TRP A 1 93 ? 32.920 10.383 -0.162 1.00 27.17 115 TRP A C 1
ATOM 739 O O . TRP A 1 93 ? 31.975 10.988 0.313 1.00 23.11 115 TRP A O 1
ATOM 750 N N . GLU A 1 94 ? 33.851 10.999 -0.909 1.00 27.19 116 GLU A N 1
ATOM 751 C CA . GLU A 1 94 ? 33.792 12.472 -1.070 1.00 30.01 116 GLU A CA 1
ATOM 752 C C . GLU A 1 94 ? 32.550 12.922 -1.859 1.00 29.62 116 GLU A C 1
ATOM 753 O O . GLU A 1 94 ? 32.001 13.982 -1.555 1.00 29.46 116 GLU A O 1
ATOM 759 N N . LYS A 1 95 ? 32.121 12.135 -2.848 1.00 29.55 117 LYS A N 1
ATOM 760 C CA . LYS A 1 95 ? 30.856 12.393 -3.580 1.00 29.19 117 LYS A CA 1
ATOM 761 C C . LYS A 1 95 ? 29.610 12.362 -2.648 1.00 26.69 117 LYS A C 1
ATOM 762 O O . LYS A 1 95 ? 28.720 13.221 -2.757 1.00 27.31 117 LYS A O 1
ATOM 776 N N . PHE A 1 97 ? 29.579 12.888 0.694 1.00 20.95 119 PHE A N 1
ATOM 777 C CA . PHE A 1 97 ? 29.657 14.087 1.520 1.00 22.58 119 PHE A CA 1
ATOM 778 C C . PHE A 1 97 ? 29.240 15.381 0.785 1.00 23.03 119 PHE A C 1
ATOM 779 O O . PHE A 1 97 ? 28.577 16.206 1.343 1.00 23.07 119 PHE A O 1
ATOM 787 N N . LYS A 1 98 ? 29.689 15.583 -0.447 1.00 22.88 120 LYS A N 1
ATOM 788 C CA . LYS A 1 98 ? 29.222 16.716 -1.205 1.00 24.78 120 LYS A CA 1
ATOM 789 C C . LYS A 1 98 ? 27.699 16.678 -1.416 1.00 23.25 120 LYS A C 1
ATOM 790 O O . LYS A 1 98 ? 27.037 17.727 -1.394 1.00 23.93 120 LYS A O 1
ATOM 796 N N . PHE A 1 99 ? 27.141 15.476 -1.598 1.00 21.48 121 PHE A N 1
ATOM 797 C CA . PHE A 1 99 ? 25.706 15.338 -1.839 1.00 20.15 121 PHE A CA 1
ATOM 798 C C . PHE A 1 99 ? 25.024 15.669 -0.515 1.00 18.20 121 PHE A C 1
ATOM 799 O O . PHE A 1 99 ? 24.115 16.478 -0.490 1.00 19.29 121 PHE A O 1
ATOM 807 N N . ALA A 1 100 ? 25.503 15.108 0.588 1.00 18.69 122 ALA A N 1
ATOM 808 C CA . ALA A 1 100 ? 24.874 15.406 1.904 1.00 18.16 122 ALA A CA 1
ATOM 809 C C . ALA A 1 100 ? 24.872 16.892 2.218 1.00 20.07 122 ALA A C 1
ATOM 810 O O . ALA A 1 100 ? 23.899 17.416 2.768 1.00 20.40 122 ALA A O 1
ATOM 812 N N . LYS A 1 101 ? 25.980 17.564 1.923 1.00 22.72 123 LYS A N 1
ATOM 813 C CA A LYS A 1 101 ? 26.095 19.009 2.120 0.50 24.21 123 LYS A CA 1
ATOM 814 C CA B LYS A 1 101 ? 26.072 19.008 2.141 0.50 24.16 123 LYS A CA 1
ATOM 815 C C . LYS A 1 101 ? 25.073 19.764 1.275 1.00 24.79 123 LYS A C 1
ATOM 816 O O . LYS A 1 101 ? 24.370 20.643 1.782 1.00 21.93 123 LYS A O 1
ATOM 827 N N . ALA A 1 102 ? 25.010 19.433 -0.020 1.00 24.71 124 ALA A N 1
ATOM 828 C CA . ALA A 1 102 ? 24.083 20.115 -0.936 1.00 26.76 124 ALA A CA 1
ATOM 829 C C . ALA A 1 102 ? 22.604 19.888 -0.549 1.00 26.40 124 ALA A C 1
ATOM 830 O O . ALA A 1 102 ? 21.778 20.786 -0.712 1.00 25.02 124 ALA A O 1
ATOM 840 N N . ASP A 1 104 ? 21.721 19.408 2.542 1.00 24.72 126 ASP A N 1
ATOM 841 C CA . ASP A 1 104 ? 21.646 19.993 3.881 1.00 28.14 126 ASP A CA 1
ATOM 842 C C . ASP A 1 104 ? 21.277 18.957 4.962 1.00 26.24 126 ASP A C 1
ATOM 843 O O . ASP A 1 104 ? 20.502 19.206 5.906 1.00 23.71 126 ASP A O 1
ATOM 848 N N . LEU A 1 105 ? 21.867 17.774 4.828 1.00 24.51 127 LEU A N 1
ATOM 849 C CA . LEU A 1 105 ? 21.608 16.684 5.780 1.00 21.29 127 LEU A CA 1
ATOM 850 C C . LEU A 1 105 ? 22.460 16.883 7.026 1.00 20.49 127 LEU A C 1
ATOM 851 O O . LEU A 1 105 ? 23.552 17.479 6.964 1.00 21.57 127 LEU A O 1
ATOM 856 N N . GLU A 1 106 ? 21.946 16.390 8.144 1.00 19.13 128 GLU A N 1
ATOM 857 C CA . GLU A 1 106 ? 22.650 16.322 9.411 1.00 20.02 128 GLU A CA 1
ATOM 858 C C . GLU A 1 106 ? 23.616 15.135 9.502 1.00 19.89 128 GLU A C 1
ATOM 859 O O . GLU A 1 106 ? 24.666 15.245 10.152 1.00 20.12 128 GLU A O 1
ATOM 865 N N . PHE A 1 107 ? 23.231 13.990 8.927 1.00 18.64 129 PHE A N 1
ATOM 866 C CA . PHE A 1 107 ? 24.050 12.786 8.997 1.00 18.57 129 PHE A CA 1
ATOM 867 C C . PHE A 1 107 ? 23.861 11.808 7.845 1.00 19.65 129 PHE A C 1
ATOM 868 O O . PHE A 1 107 ? 22.838 11.861 7.131 1.00 20.91 129 PHE A O 1
ATOM 876 N N . ILE A 1 108 ? 24.881 10.953 7.649 1.00 18.32 130 ILE A N 1
ATOM 877 C CA . ILE A 1 108 ? 24.882 9.793 6.760 1.00 18.51 130 ILE A CA 1
ATOM 878 C C . ILE A 1 108 ? 24.942 8.532 7.657 1.00 18.89 130 ILE A C 1
ATOM 879 O O . ILE A 1 108 ? 25.824 8.414 8.495 1.00 17.61 130 ILE A O 1
ATOM 884 N N . THR A 1 109 ? 23.966 7.634 7.532 1.00 18.54 131 THR A N 1
ATOM 885 C CA . THR A 1 109 ? 24.018 6.372 8.212 1.00 18.09 131 THR A CA 1
ATOM 886 C C . THR A 1 109 ? 24.753 5.453 7.258 1.00 18.58 131 THR A C 1
ATOM 887 O O . THR A 1 109 ? 24.535 5.511 6.062 1.00 19.27 131 THR A O 1
ATOM 891 N N . CYS A 1 110 ? 25.669 4.656 7.790 1.00 16.77 132 CYS A N 1
ATOM 892 C CA . CYS A 1 110 ? 26.514 3.885 6.949 1.00 19.20 132 CYS A CA 1
ATOM 893 C C . CYS A 1 110 ? 27.225 2.757 7.643 1.00 19.35 132 CYS A C 1
ATOM 894 O O . CYS A 1 110 ? 27.211 2.627 8.839 1.00 18.28 132 CYS A O 1
ATOM 897 N N . GLU A 1 111 ? 27.922 1.965 6.850 1.00 20.49 133 GLU A N 1
ATOM 898 C CA . GLU A 1 111 ? 28.821 0.960 7.417 1.00 21.93 133 GLU A CA 1
ATOM 899 C C . GLU A 1 111 ? 30.124 1.078 6.617 1.00 22.69 133 GLU A C 1
ATOM 900 O O . GLU A 1 111 ? 30.264 0.459 5.578 1.00 27.17 133 GLU A O 1
ATOM 906 N N . PRO A 1 112 ? 31.029 1.966 7.071 1.00 23.49 134 PRO A N 1
ATOM 907 C CA . PRO A 1 112 ? 32.289 2.202 6.397 1.00 25.35 134 PRO A CA 1
ATOM 908 C C . PRO A 1 112 ? 33.186 0.981 6.521 1.00 26.23 134 PRO A C 1
ATOM 909 O O . PRO A 1 112 ? 33.016 0.172 7.469 1.00 25.30 134 PRO A O 1
ATOM 913 N N . ALA A 1 113 ? 34.067 0.821 5.548 1.00 26.53 135 ALA A N 1
ATOM 914 C CA . ALA A 1 113 ? 35.043 -0.224 5.583 1.00 30.94 135 ALA A CA 1
ATOM 915 C C . ALA A 1 113 ? 36.015 0.214 6.655 1.00 31.21 135 ALA A C 1
ATOM 916 O O . ALA A 1 113 ? 36.374 1.403 6.721 1.00 30.83 135 ALA A O 1
ATOM 918 N N . LEU A 1 114 ? 36.436 -0.746 7.475 1.00 30.57 136 LEU A N 1
ATOM 919 C CA . LEU A 1 114 ? 37.442 -0.522 8.519 1.00 31.06 136 LEU A CA 1
ATOM 920 C C . LEU A 1 114 ? 38.665 0.283 8.023 1.00 32.81 136 LEU A C 1
ATOM 921 O O . LEU A 1 114 ? 39.172 1.123 8.751 1.00 34.49 136 LEU A O 1
ATOM 926 N N . SER A 1 115 ? 39.107 0.052 6.790 1.00 33.26 137 SER A N 1
ATOM 927 C CA . SER A 1 115 ? 40.276 0.750 6.248 1.00 36.62 137 SER A CA 1
ATOM 928 C C . SER A 1 115 ? 40.030 2.210 5.797 1.00 37.03 137 SER A C 1
ATOM 929 O O . SER A 1 115 ? 40.993 2.919 5.454 1.00 37.01 137 SER A O 1
ATOM 932 N N . ASP A 1 116 ? 38.777 2.663 5.788 1.00 34.35 138 ASP A N 1
ATOM 933 C CA . ASP A 1 116 ? 38.462 4.015 5.330 1.00 32.28 138 ASP A CA 1
ATOM 934 C C . ASP A 1 116 ? 38.217 5.025 6.443 1.00 29.25 138 ASP A C 1
ATOM 935 O O . ASP A 1 116 ? 37.771 6.131 6.158 1.00 28.69 138 ASP A O 1
ATOM 940 N N . TRP A 1 117 ? 38.550 4.690 7.686 1.00 28.03 139 TRP A N 1
ATOM 941 C CA . TRP A 1 117 ? 38.224 5.595 8.803 1.00 28.01 139 TRP A CA 1
ATOM 942 C C . TRP A 1 117 ? 38.901 6.969 8.743 1.00 28.27 139 TRP A C 1
ATOM 943 O O . TRP A 1 117 ? 38.238 7.963 8.948 1.00 27.76 139 TRP A O 1
ATOM 954 N N . ASP A 1 118 ? 40.192 7.034 8.453 1.00 29.62 140 ASP A N 1
ATOM 955 C CA . ASP A 1 118 ? 40.870 8.331 8.336 1.00 31.90 140 ASP A CA 1
ATOM 956 C C . ASP A 1 118 ? 40.196 9.221 7.301 1.00 30.41 140 ASP A C 1
ATOM 957 O O . ASP A 1 118 ? 39.977 10.405 7.566 1.00 29.31 140 ASP A O 1
ATOM 962 N N . LEU A 1 119 ? 39.908 8.653 6.122 1.00 28.93 141 LEU A N 1
ATOM 963 C CA . LEU A 1 119 ? 39.221 9.376 5.071 1.00 29.46 141 LEU A CA 1
ATOM 964 C C . LEU A 1 119 ? 37.844 9.896 5.525 1.00 27.37 141 LEU A C 1
ATOM 965 O O . LEU A 1 119 ? 37.563 11.070 5.340 1.00 27.27 141 LEU A O 1
ATOM 970 N N . VAL A 1 120 ? 37.016 9.033 6.137 1.00 25.63 142 VAL A N 1
ATOM 971 C CA . VAL A 1 120 ? 35.663 9.376 6.572 1.00 23.24 142 VAL A CA 1
ATOM 972 C C . VAL A 1 120 ? 35.670 10.429 7.703 1.00 24.99 142 VAL A C 1
ATOM 973 O O . VAL A 1 120 ? 34.874 11.370 7.687 1.00 23.41 142 VAL A O 1
ATOM 977 N N . GLU A 1 121 ? 36.560 10.276 8.679 1.00 24.92 143 GLU A N 1
ATOM 978 C CA . GLU A 1 121 ? 36.670 11.264 9.728 1.00 23.16 143 GLU A CA 1
ATOM 979 C C . GLU A 1 121 ? 37.030 12.619 9.135 1.00 22.65 143 GLU A C 1
ATOM 980 O O . GLU A 1 121 ? 36.398 13.603 9.450 1.00 22.48 143 GLU A O 1
ATOM 986 N N . LYS A 1 122 ? 38.048 12.644 8.272 1.00 23.31 144 LYS A N 1
ATOM 987 C CA . LYS A 1 122 ? 38.496 13.857 7.626 1.00 23.82 144 LYS A CA 1
ATOM 988 C C . LYS A 1 122 ? 37.346 14.562 6.934 1.00 20.56 144 LYS A C 1
ATOM 989 O O . LYS A 1 122 ? 37.147 15.728 7.133 1.00 19.21 144 LYS A O 1
ATOM 995 N N . LEU A 1 123 ? 36.580 13.851 6.116 1.00 20.19 145 LEU A N 1
ATOM 996 C CA . LEU A 1 123 ? 35.441 14.437 5.366 1.00 20.63 145 LEU A CA 1
ATOM 997 C C . LEU A 1 123 ? 34.298 14.929 6.269 1.00 22.33 145 LEU A C 1
ATOM 998 O O . LEU A 1 123 ? 33.679 15.963 6.027 1.00 21.72 145 LEU A O 1
ATOM 1003 N N . SER A 1 124 ? 34.051 14.179 7.315 1.00 23.10 146 SER A N 1
ATOM 1004 C CA . SER A 1 124 ? 33.058 14.548 8.291 1.00 22.62 146 SER A CA 1
ATOM 1005 C C . SER A 1 124 ? 33.420 15.913 8.899 1.00 25.16 146 SER A C 1
ATOM 1006 O O . SER A 1 124 ? 32.551 16.786 9.049 1.00 25.85 146 SER A O 1
ATOM 1009 N N . LYS A 1 125 ? 34.683 16.075 9.282 1.00 27.06 147 LYS A N 1
ATOM 1010 C CA . LYS A 1 125 ? 35.169 17.363 9.793 1.00 29.54 147 LYS A CA 1
ATOM 1011 C C . LYS A 1 125 ? 35.098 18.452 8.703 1.00 30.24 147 LYS A C 1
ATOM 1012 O O . LYS A 1 125 ? 34.565 19.529 8.936 1.00 32.93 147 LYS A O 1
ATOM 1018 N N . GLN A 1 126 ? 35.627 18.174 7.521 1.00 30.55 148 GLN A N 1
ATOM 1019 C CA . GLN A 1 126 ? 35.590 19.131 6.425 1.00 30.28 148 GLN A CA 1
ATOM 1020 C C . GLN A 1 126 ? 34.174 19.608 6.113 1.00 29.15 148 GLN A C 1
ATOM 1021 O O . GLN A 1 126 ? 33.957 20.797 5.923 1.00 28.33 148 GLN A O 1
ATOM 1027 N N . TYR A 1 127 ? 33.215 18.677 6.043 1.00 26.38 149 TYR A N 1
ATOM 1028 C CA . TYR A 1 127 ? 31.869 18.996 5.543 1.00 25.61 149 TYR A CA 1
ATOM 1029 C C . TYR A 1 127 ? 30.847 19.288 6.614 1.00 24.48 149 TYR A C 1
ATOM 1030 O O . TYR A 1 127 ? 29.735 19.732 6.301 1.00 23.42 149 TYR A O 1
ATOM 1039 N N . ASN A 1 128 ? 31.228 19.044 7.859 1.00 25.71 150 ASN A N 1
ATOM 1040 C CA . ASN A 1 128 ? 30.358 19.235 9.002 1.00 27.32 150 ASN A CA 1
ATOM 1041 C C . ASN A 1 128 ? 29.075 18.353 8.957 1.00 28.33 150 ASN A C 1
ATOM 1042 O O . ASN A 1 128 ? 27.988 18.788 9.380 1.00 29.55 150 ASN A O 1
ATOM 1047 N N . ILE A 1 129 ? 29.234 17.102 8.500 1.00 25.18 151 ILE A N 1
ATOM 1048 C CA . ILE A 1 129 ? 28.140 16.131 8.400 1.00 22.63 151 ILE A CA 1
ATOM 1049 C C . ILE A 1 129 ? 28.495 14.932 9.293 1.00 19.68 151 ILE A C 1
ATOM 1050 O O . ILE A 1 129 ? 29.607 14.401 9.245 1.00 15.08 151 ILE A O 1
ATOM 1055 N N . LYS A 1 130 ? 27.570 14.556 10.153 1.00 19.20 152 LYS A N 1
ATOM 1056 C CA . LYS A 1 130 ? 27.798 13.483 11.089 1.00 19.00 152 LYS A CA 1
ATOM 1057 C C . LYS A 1 130 ? 27.711 12.126 10.432 1.00 18.21 152 LYS A C 1
ATOM 1058 O O . LYS A 1 130 ? 27.012 11.934 9.419 1.00 18.59 152 LYS A O 1
ATOM 1064 N N . ILE A 1 131 ? 28.438 11.193 11.041 1.00 17.26 153 ILE A N 1
ATOM 1065 C CA . ILE A 1 131 ? 28.526 9.812 10.573 1.00 14.86 153 ILE A CA 1
ATOM 1066 C C . ILE A 1 131 ? 28.040 8.845 11.649 1.00 14.86 153 ILE A C 1
ATOM 1067 O O . ILE A 1 131 ? 28.708 8.692 12.635 1.00 17.36 153 ILE A O 1
ATOM 1072 N N . SER A 1 132 ? 26.997 8.096 11.308 1.00 14.67 154 SER A N 1
ATOM 1073 C CA . SER A 1 132 ? 26.207 7.298 12.216 1.00 16.57 154 SER A CA 1
ATOM 1074 C C . SER A 1 132 ? 26.281 5.842 11.689 1.00 16.85 154 SER A C 1
ATOM 1075 O O . SER A 1 132 ? 25.674 5.455 10.635 1.00 16.66 154 SER A O 1
ATOM 1078 N N . VAL A 1 133 ? 27.098 5.069 12.400 1.00 17.41 155 VAL A N 1
ATOM 1079 C CA . VAL A 1 133 ? 27.510 3.738 11.941 1.00 20.18 155 VAL A CA 1
ATOM 1080 C C . VAL A 1 133 ? 26.480 2.700 12.321 1.00 19.51 155 VAL A C 1
ATOM 1081 O O . VAL A 1 133 ? 26.235 2.452 13.505 1.00 18.87 155 VAL A O 1
ATOM 1085 N N . HIS A 1 134 ? 25.861 2.122 11.299 1.00 20.92 156 HIS A N 1
ATOM 1086 C CA . HIS A 1 134 ? 24.785 1.174 11.501 1.00 19.83 156 HIS A CA 1
ATOM 1087 C C . HIS A 1 134 ? 25.353 -0.203 11.871 1.00 21.65 156 HIS A C 1
ATOM 1088 O O . HIS A 1 134 ? 26.382 -0.655 11.312 1.00 21.86 156 HIS A O 1
ATOM 1095 N N . ASN A 1 135 ? 24.711 -0.858 12.832 1.00 18.93 157 ASN A N 1
ATOM 1096 C CA . ASN A 1 135 ? 25.025 -2.250 13.151 1.00 21.09 157 ASN A CA 1
ATOM 1097 C C . ASN A 1 135 ? 24.015 -3.164 12.493 1.00 22.22 157 ASN A C 1
ATOM 1098 O O . ASN A 1 135 ? 22.813 -2.870 12.496 1.00 21.51 157 ASN A O 1
ATOM 1103 N N . HIS A 1 136 ? 24.500 -4.280 11.950 1.00 24.73 158 HIS A N 1
ATOM 1104 C CA . HIS A 1 136 ? 23.604 -5.376 11.622 1.00 27.13 158 HIS A CA 1
ATOM 1105 C C . HIS A 1 136 ? 24.211 -6.730 12.032 1.00 27.95 158 HIS A C 1
ATOM 1106 O O . HIS A 1 136 ? 25.392 -6.807 12.360 1.00 28.52 158 HIS A O 1
ATOM 1113 N N . PRO A 1 137 ? 23.394 -7.799 12.052 1.00 30.30 159 PRO A N 1
ATOM 1114 C CA . PRO A 1 137 ? 23.917 -9.114 12.483 1.00 32.14 159 PRO A CA 1
ATOM 1115 C C . PRO A 1 137 ? 25.155 -9.604 11.716 1.00 32.24 159 PRO A C 1
ATOM 1116 O O . PRO A 1 137 ? 25.398 -9.169 10.600 1.00 30.03 159 PRO A O 1
ATOM 1120 N N . GLN A 1 138 ? 25.901 -10.524 12.336 1.00 32.85 160 GLN A N 1
ATOM 1121 C CA . GLN A 1 138 ? 27.093 -11.124 11.739 1.00 33.94 160 GLN A CA 1
ATOM 1122 C C . GLN A 1 138 ? 26.678 -11.900 10.493 1.00 33.56 160 GLN A C 1
ATOM 1123 O O . GLN A 1 138 ? 25.560 -12.426 10.471 1.00 32.17 160 GLN A O 1
ATOM 1129 N N . PRO A 1 139 ? 27.567 -11.983 9.471 1.00 35.06 161 PRO A N 1
ATOM 1130 C CA . PRO A 1 139 ? 28.911 -11.387 9.437 1.00 35.15 161 PR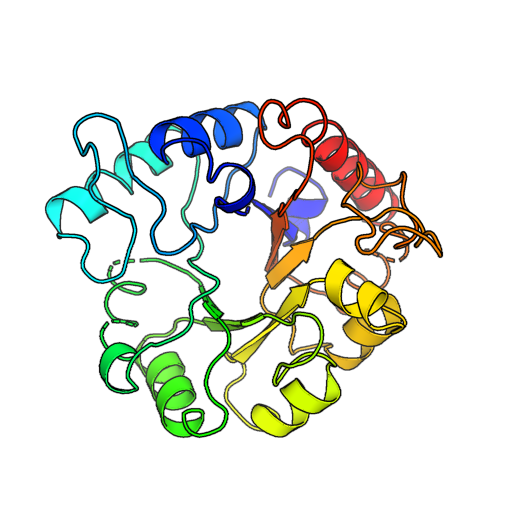O A CA 1
ATOM 1131 C C . PRO A 1 139 ? 28.856 -9.895 9.091 1.00 34.34 161 PRO A C 1
ATOM 1132 O O . PRO A 1 139 ? 28.149 -9.478 8.155 1.00 34.52 161 PRO A O 1
ATOM 1136 N N . SER A 1 140 ? 29.564 -9.097 9.882 1.00 32.12 162 SER A N 1
ATOM 1137 C CA . SER A 1 140 ? 29.631 -7.634 9.689 1.00 30.22 162 SER A CA 1
ATOM 1138 C C . SER A 1 140 ? 30.707 -7.072 10.624 1.00 30.30 162 SER A C 1
ATOM 1139 O O . SER A 1 140 ? 31.187 -7.787 11.509 1.00 31.54 162 SER A O 1
ATOM 1142 N N . ASP A 1 141 ? 31.061 -5.800 10.455 1.00 28.70 163 ASP A N 1
ATOM 1143 C CA . ASP A 1 141 ? 32.165 -5.214 11.223 1.00 27.88 163 ASP A CA 1
ATOM 1144 C C . ASP A 1 141 ? 31.685 -4.573 12.515 1.00 25.09 163 ASP A C 1
ATOM 1145 O O . ASP A 1 141 ? 32.425 -4.572 13.477 1.00 26.08 163 ASP A O 1
ATOM 1150 N N . TYR A 1 142 ? 30.450 -4.071 12.543 1.00 23.06 164 TYR A N 1
ATOM 1151 C CA . TYR A 1 142 ? 29.945 -3.302 13.689 1.00 21.48 164 TYR A CA 1
ATOM 1152 C C . TYR A 1 142 ? 28.820 -3.978 14.463 1.00 21.56 164 TYR A C 1
ATOM 1153 O O . TYR A 1 142 ? 28.000 -3.322 15.105 1.00 20.55 164 TYR A O 1
ATOM 1162 N N . TRP A 1 143 ? 28.796 -5.300 14.457 1.00 22.29 165 TRP A N 1
ATOM 1163 C CA . TRP A 1 143 ? 27.642 -6.001 15.007 1.00 22.93 165 TRP A CA 1
ATOM 1164 C C . TRP A 1 143 ? 27.472 -5.880 16.512 1.00 22.16 165 TRP A C 1
ATOM 1165 O O . TRP A 1 143 ? 26.412 -6.202 17.024 1.00 22.64 165 TRP A O 1
ATOM 1176 N N . LYS A 1 144 ? 28.539 -5.509 17.211 1.00 23.03 166 LYS A N 1
ATOM 1177 C CA . LYS A 1 144 ? 28.469 -5.209 18.658 1.00 24.17 166 LYS A CA 1
ATOM 1178 C C . LYS A 1 144 ? 29.202 -3.864 18.877 1.00 23.00 166 LYS A C 1
ATOM 1179 O O . LYS A 1 144 ? 30.057 -3.503 18.048 1.00 22.08 166 LYS A O 1
ATOM 1185 N N . PRO A 1 145 ? 28.847 -3.124 19.950 1.00 21.38 167 PRO A N 1
ATOM 1186 C CA . PRO A 1 145 ? 29.382 -1.766 20.193 1.00 22.18 167 PRO A CA 1
ATOM 1187 C C . PRO A 1 145 ? 30.897 -1.706 20.334 1.00 23.68 167 PRO A C 1
ATOM 1188 O O . PRO A 1 145 ? 31.518 -0.820 19.747 1.00 24.61 167 PRO A O 1
ATOM 1192 N N . GLU A 1 146 ? 31.508 -2.667 21.029 1.00 26.42 168 GLU A N 1
ATOM 1193 C CA . GLU A 1 146 ? 32.960 -2.641 21.180 1.00 27.44 168 GLU A CA 1
ATOM 1194 C C . GLU A 1 146 ? 33.699 -2.673 19.813 1.00 26.90 168 GLU A C 1
ATOM 1195 O O . GLU A 1 146 ? 34.822 -2.220 19.718 1.00 23.70 168 GLU A O 1
ATOM 1201 N N . ASN A 1 147 ? 33.078 -3.168 18.757 1.00 26.57 169 ASN A N 1
ATOM 1202 C CA . ASN A 1 147 ? 33.764 -3.164 17.472 1.00 27.55 169 ASN A CA 1
ATOM 1203 C C . ASN A 1 147 ? 33.691 -1.765 16.863 1.00 25.95 169 ASN A C 1
ATOM 1204 O O . ASN A 1 147 ? 34.633 -1.335 16.205 1.00 24.77 169 ASN A O 1
ATOM 1209 N N . LEU A 1 148 ? 32.590 -1.062 17.118 1.00 24.21 170 LEU A N 1
ATOM 1210 C CA . LEU A 1 148 ? 32.413 0.327 16.688 1.00 22.83 170 LEU A CA 1
ATOM 1211 C C . LEU A 1 148 ? 33.412 1.205 17.451 1.00 23.47 170 LEU A C 1
ATOM 1212 O O . LEU A 1 148 ? 34.132 1.980 16.860 1.00 24.38 170 LEU A O 1
ATOM 1217 N N . LEU A 1 149 ? 33.414 1.092 18.781 1.00 24.88 171 LEU A N 1
ATOM 1218 C CA . LEU A 1 149 ? 34.361 1.800 19.628 1.00 24.56 171 LEU A CA 1
ATOM 1219 C C . LEU A 1 149 ? 35.834 1.498 19.273 1.00 26.96 171 LEU A C 1
ATOM 1220 O O . LEU A 1 149 ? 36.642 2.414 19.281 1.00 27.66 171 LEU A O 1
ATOM 1225 N N . LYS A 1 150 ? 36.195 0.257 18.917 1.00 29.34 172 LYS A N 1
ATOM 1226 C CA . LYS A 1 150 ? 37.571 -0.008 18.403 1.00 31.92 172 LYS A CA 1
ATOM 1227 C C . LYS A 1 150 ? 37.896 0.845 17.187 1.00 30.48 172 LYS A C 1
ATOM 1228 O O . LYS A 1 150 ? 39.034 1.281 17.027 1.00 32.45 172 LYS A O 1
ATOM 1234 N N . ALA A 1 151 ? 36.912 1.067 16.321 1.00 29.25 173 ALA A N 1
ATOM 1235 C CA . ALA A 1 151 ? 37.107 1.852 15.075 1.00 26.78 173 ALA A CA 1
ATOM 1236 C C . ALA A 1 151 ? 37.104 3.384 15.248 1.00 24.14 173 ALA A C 1
ATOM 1237 O O . ALA A 1 151 ? 37.871 4.097 14.585 1.00 26.19 173 ALA A O 1
ATOM 1239 N N . ILE A 1 152 ? 36.262 3.880 16.139 1.00 23.25 174 ILE A N 1
ATOM 1240 C CA . ILE A 1 152 ? 36.021 5.313 16.221 1.00 23.93 174 ILE A CA 1
ATOM 1241 C C . ILE A 1 152 ? 36.449 6.004 17.525 1.00 24.43 174 ILE A C 1
ATOM 1242 O O . ILE A 1 152 ? 36.463 7.235 17.565 1.00 23.49 174 ILE A O 1
ATOM 1247 N N . SER A 1 153 ? 36.809 5.246 18.569 1.00 25.87 175 SER A N 1
ATOM 1248 C CA . SER A 1 153 ? 37.216 5.865 19.851 1.00 25.58 175 SER A CA 1
ATOM 1249 C C . SER A 1 153 ? 38.396 6.811 19.565 1.00 23.45 175 SER A C 1
ATOM 1250 O O . SER A 1 153 ? 39.276 6.506 18.758 1.00 23.15 175 SER A O 1
ATOM 1253 N N . GLY A 1 154 ? 38.351 8.002 20.137 1.00 22.78 176 GLY A N 1
ATOM 1254 C CA . GLY A 1 154 ? 39.362 8.996 19.913 1.00 26.28 176 GLY A CA 1
ATOM 1255 C C . GLY A 1 154 ? 39.188 9.891 18.719 1.00 26.92 176 GLY A C 1
ATOM 1256 O O . GLY A 1 154 ? 39.861 10.893 18.619 1.00 30.15 176 GLY A O 1
ATOM 1257 N N . ARG A 1 155 ? 38.321 9.522 17.789 1.00 26.86 177 ARG A N 1
ATOM 1258 C CA . ARG A 1 155 ? 38.079 10.345 16.616 1.00 25.35 177 ARG A CA 1
ATOM 1259 C C . ARG A 1 155 ? 37.032 11.423 16.915 1.00 24.24 177 ARG A C 1
ATOM 1260 O O . ARG A 1 155 ? 36.460 11.483 18.028 1.00 22.17 177 ARG A O 1
ATOM 1268 N N . SER A 1 156 ? 36.767 12.230 15.897 1.00 24.04 178 SER A N 1
ATOM 1269 C CA . SER A 1 156 ? 35.778 13.299 15.931 1.00 25.06 178 SER A CA 1
ATOM 1270 C C . SER A 1 156 ? 34.489 12.900 16.619 1.00 25.68 178 SER A C 1
ATOM 1271 O O . SER A 1 156 ? 33.942 11.813 16.373 1.00 23.55 178 SER A O 1
ATOM 1274 N N . GLN A 1 157 ? 33.988 13.803 17.449 1.00 26.32 179 GLN A N 1
ATOM 1275 C CA . GLN A 1 157 ? 32.669 13.647 18.077 1.00 25.81 179 GLN A CA 1
ATOM 1276 C C . GLN A 1 157 ? 31.516 13.590 17.063 1.00 23.99 179 GLN A C 1
ATOM 1277 O O . GLN A 1 157 ? 30.394 13.248 17.426 1.00 23.69 179 GLN A O 1
ATOM 1283 N N . SER A 1 158 ? 31.805 13.907 15.806 1.00 22.57 180 SER A N 1
ATOM 1284 C CA A SER A 1 158 ? 30.823 13.839 14.710 0.50 21.43 180 SER A CA 1
ATOM 1285 C CA B SER A 1 158 ? 30.794 13.826 14.743 0.50 21.58 180 SER A CA 1
ATOM 1286 C C . SER A 1 158 ? 30.571 12.402 14.253 1.00 19.49 180 SER A C 1
ATOM 1287 O O . SER A 1 158 ? 29.736 12.162 13.408 1.00 18.07 180 SER A O 1
ATOM 1292 N N . LEU A 1 159 ? 31.338 11.465 14.807 1.00 21.09 181 LEU A N 1
ATOM 1293 C CA . LEU A 1 159 ? 31.261 10.055 14.475 1.00 21.25 181 LEU A CA 1
ATOM 1294 C C . LEU A 1 159 ? 30.594 9.310 15.600 1.00 21.29 181 LEU A C 1
ATOM 1295 O O . LEU A 1 159 ? 30.955 9.496 16.770 1.00 21.44 181 LEU A O 1
ATOM 1300 N N . GLY A 1 160 ? 29.652 8.437 15.272 1.00 19.71 182 GLY A N 1
ATOM 1301 C CA . GLY A 1 160 ? 28.980 7.671 16.320 1.00 20.79 182 GLY A CA 1
ATOM 1302 C C . GLY A 1 160 ? 28.151 6.527 15.784 1.00 19.03 182 GLY A C 1
ATOM 1303 O O . GLY A 1 160 ? 28.322 6.111 14.660 1.00 19.19 182 GLY A O 1
ATOM 1304 N N . SER A 1 161 ? 27.251 6.018 16.601 1.00 20.42 183 SER A N 1
ATOM 1305 C CA . SER A 1 161 ? 26.413 4.887 16.196 1.00 21.67 183 SER A CA 1
ATOM 1306 C C . SER A 1 161 ? 25.035 5.286 15.642 1.00 21.64 183 SER A C 1
ATOM 1307 O O . SER A 1 161 ? 24.401 6.212 16.155 1.00 20.28 183 SER A O 1
ATOM 1310 N N . CYS A 1 162 ? 24.600 4.553 14.610 1.00 19.65 184 CYS A N 1
ATOM 1311 C CA . CYS A 1 162 ? 23.205 4.511 14.197 1.00 19.25 184 CYS A CA 1
ATOM 1312 C C . CYS A 1 162 ? 22.709 3.260 14.909 1.00 20.06 184 CYS A C 1
ATOM 1313 O O . CYS A 1 162 ? 22.879 2.153 14.435 1.00 21.32 184 CYS A O 1
ATOM 1316 N N . SER A 1 163 ? 22.144 3.448 16.096 1.00 23.11 185 SER A N 1
ATOM 1317 C CA . SER A 1 163 ? 21.860 2.332 16.961 1.00 21.65 185 SER A CA 1
ATOM 1318 C C . SER A 1 163 ? 20.616 1.541 16.516 1.00 22.04 185 SER A C 1
ATOM 1319 O O . SER A 1 163 ? 19.495 2.031 16.608 1.00 20.08 185 SER A O 1
ATOM 1322 N N . ASP A 1 164 ? 20.855 0.349 15.935 1.00 21.77 186 ASP A N 1
ATOM 1323 C CA . ASP A 1 164 ? 19.772 -0.573 15.580 1.00 21.14 186 ASP A CA 1
ATOM 1324 C C . ASP A 1 164 ? 19.571 -1.553 16.736 1.00 19.30 186 ASP A C 1
ATOM 1325 O O . ASP A 1 164 ? 20.298 -2.507 16.931 1.00 22.39 186 ASP A O 1
ATOM 1330 N N . VAL A 1 165 ? 18.589 -1.232 17.548 1.00 21.76 187 VAL A N 1
ATOM 1331 C CA . VAL A 1 165 ? 18.389 -1.892 18.818 1.00 23.13 187 VAL A CA 1
ATOM 1332 C C . VAL A 1 165 ? 17.913 -3.314 18.589 1.00 23.56 187 VAL A C 1
ATOM 1333 O O . VAL A 1 165 ? 18.230 -4.222 19.357 1.00 21.50 187 VAL A O 1
ATOM 1337 N N . GLY A 1 166 ? 17.219 -3.504 17.470 1.00 21.76 188 GLY A N 1
ATOM 1338 C CA . GLY A 1 166 ? 16.752 -4.801 17.113 1.00 20.91 188 GLY A CA 1
ATOM 1339 C C . GLY A 1 166 ? 17.889 -5.735 16.777 1.00 21.73 188 GLY A C 1
ATOM 1340 O O . GLY A 1 166 ? 17.941 -6.859 17.294 1.00 21.19 188 GLY A O 1
ATOM 1341 N N . HIS A 1 167 ? 18.773 -5.296 15.874 1.00 21.72 189 HIS A N 1
ATOM 1342 C CA . HIS A 1 167 ? 19.875 -6.132 15.438 1.00 21.60 189 HIS A CA 1
ATOM 1343 C C . HIS A 1 167 ? 20.822 -6.518 16.546 1.00 22.75 189 HIS A C 1
ATOM 1344 O O . HIS A 1 167 ? 21.406 -7.625 16.496 1.00 26.18 189 HIS A O 1
ATOM 1351 N N . TRP A 1 168 ? 20.982 -5.665 17.565 1.00 22.36 190 TRP A N 1
ATOM 1352 C CA . TRP A 1 168 ? 21.814 -6.072 18.718 1.00 23.64 190 TRP A CA 1
ATOM 1353 C C . TRP A 1 168 ? 21.178 -7.245 19.465 1.00 22.69 190 TRP A C 1
ATOM 1354 O O . TRP A 1 168 ? 21.883 -8.173 19.882 1.00 22.08 190 TRP A O 1
ATOM 1365 N N . ARG A 1 169 ? 19.861 -7.175 19.694 1.00 22.95 191 ARG A N 1
ATOM 1366 C CA . ARG A 1 169 ? 19.176 -8.277 20.360 1.00 24.57 191 ARG A CA 1
ATOM 1367 C C . ARG A 1 169 ? 19.199 -9.520 19.474 1.00 26.16 191 ARG A C 1
ATOM 1368 O O . ARG A 1 169 ? 19.351 -10.601 19.982 1.00 26.18 191 ARG A O 1
ATOM 1376 N N . ARG A 1 170 ? 19.087 -9.376 18.152 1.00 27.36 192 ARG A N 1
ATOM 1377 C CA . ARG A 1 170 ? 19.147 -10.575 17.285 1.00 31.14 192 ARG A CA 1
ATOM 1378 C C . ARG A 1 170 ? 20.496 -11.289 17.368 1.00 32.47 192 ARG A C 1
ATOM 1379 O O . ARG A 1 170 ? 20.602 -12.484 17.015 1.00 33.91 192 ARG A O 1
ATOM 1387 N N . GLU A 1 171 ? 21.512 -10.572 17.847 1.00 31.28 193 GLU A N 1
ATOM 1388 C CA . GLU A 1 171 ? 22.856 -11.124 18.106 1.00 31.85 193 GLU A CA 1
ATOM 1389 C C . GLU A 1 171 ? 23.053 -11.629 19.556 1.00 31.93 193 GLU A C 1
ATOM 1390 O O . GLU A 1 171 ? 24.174 -11.974 19.966 1.00 29.97 193 GLU A O 1
ATOM 1396 N N . GLY A 1 172 ? 21.979 -11.636 20.343 1.00 31.07 194 GLY A N 1
ATOM 1397 C CA . GLY A 1 172 ? 22.043 -12.144 21.705 1.00 30.84 194 GLY A CA 1
ATOM 1398 C C . GLY A 1 172 ? 22.611 -11.167 22.698 1.00 29.89 194 GLY A C 1
ATOM 1399 O O . GLY A 1 172 ? 23.036 -11.553 23.777 1.00 29.34 194 GLY A O 1
ATOM 1400 N N . LEU A 1 173 ? 22.649 -9.900 22.308 1.00 30.70 195 LEU A N 1
ATOM 1401 C CA . LEU A 1 173 ? 23.187 -8.861 23.153 1.00 31.01 195 LEU A CA 1
ATOM 1402 C C . LEU A 1 173 ? 22.063 -8.209 23.939 1.00 30.60 195 LEU A C 1
ATOM 1403 O O . LEU A 1 173 ? 20.912 -8.177 23.512 1.00 30.92 195 LEU A O 1
ATOM 1408 N N . ASN A 1 174 ? 22.429 -7.689 25.090 1.00 31.32 196 ASN A N 1
ATOM 1409 C CA . ASN A 1 174 ? 21.523 -6.927 25.921 1.00 32.11 196 ASN A CA 1
ATOM 1410 C C . ASN A 1 174 ? 21.510 -5.561 25.286 1.00 28.22 196 ASN A C 1
ATOM 1411 O O . ASN A 1 174 ? 22.477 -4.816 25.393 1.00 29.21 196 ASN A O 1
ATOM 1416 N N . GLN A 1 175 ? 20.422 -5.251 24.586 1.00 26.34 197 GLN A N 1
ATOM 1417 C CA . GLN A 1 175 ? 20.334 -4.000 23.829 1.00 23.30 197 GLN A CA 1
ATOM 1418 C C . GLN A 1 175 ? 20.366 -2.754 24.679 1.00 23.29 197 GLN A C 1
ATOM 1419 O O . GLN A 1 175 ? 20.868 -1.740 24.229 1.00 23.39 197 GLN A O 1
ATOM 1425 N N . ILE A 1 176 ? 19.842 -2.813 25.900 1.00 25.23 198 ILE A N 1
ATOM 1426 C CA . ILE A 1 176 ? 19.895 -1.670 26.759 1.00 24.99 198 ILE A CA 1
ATOM 1427 C C . ILE A 1 176 ? 21.368 -1.394 27.146 1.00 27.26 198 ILE A C 1
ATOM 1428 O O . ILE A 1 176 ? 21.826 -0.262 27.092 1.00 24.01 198 ILE A O 1
ATOM 1433 N N . ASP A 1 177 ? 22.112 -2.445 27.459 1.00 27.20 199 ASP A N 1
ATOM 1434 C CA . ASP A 1 177 ? 23.542 -2.298 27.733 1.00 27.89 199 ASP A CA 1
ATOM 1435 C C . ASP A 1 177 ? 24.339 -1.859 26.504 1.00 24.94 199 ASP A C 1
ATOM 1436 O O . ASP A 1 177 ? 25.348 -1.188 26.658 1.00 26.38 199 ASP A O 1
ATOM 1441 N N . CYS A 1 178 ? 23.913 -2.231 25.299 1.00 24.04 200 CYS A N 1
ATOM 1442 C CA . CYS A 1 178 ? 24.581 -1.741 24.101 1.00 23.08 200 CYS A CA 1
ATOM 1443 C C . CYS A 1 178 ? 24.452 -0.183 24.051 1.00 22.79 200 CYS A C 1
ATOM 1444 O O . CYS A 1 178 ? 25.428 0.516 23.830 1.00 23.93 200 CYS A O 1
ATOM 1447 N N . LEU A 1 179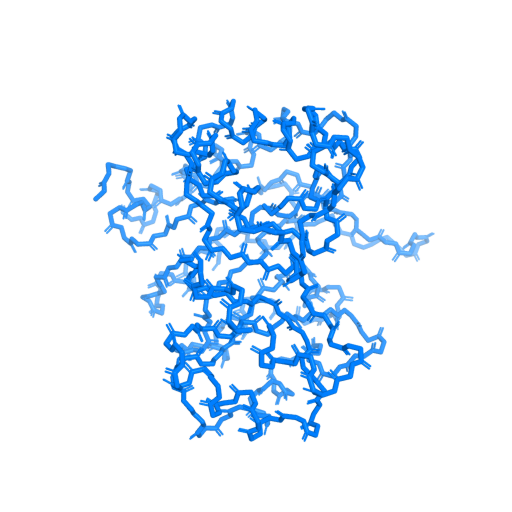 ? 23.260 0.347 24.340 1.00 21.84 201 LEU A N 1
ATOM 1448 C CA . LEU A 1 179 ? 23.051 1.812 24.415 1.00 22.20 201 LEU A CA 1
ATOM 1449 C C . LEU A 1 179 ? 23.966 2.462 25.471 1.00 23.45 201 LEU A C 1
ATOM 1450 O O . LEU A 1 179 ? 24.621 3.516 25.213 1.00 21.2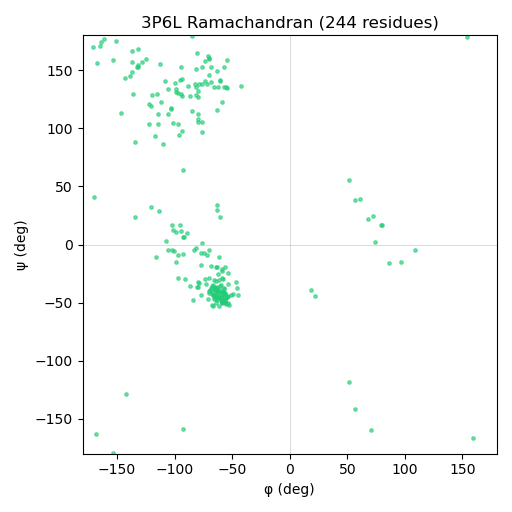9 201 LEU A O 1
ATOM 1455 N N . LYS A 1 180 ? 24.022 1.824 26.642 1.00 26.85 202 LYS A N 1
ATOM 1456 C CA . LYS A 1 180 ? 24.858 2.271 27.750 1.00 28.72 202 LYS A CA 1
ATOM 1457 C C . LYS A 1 180 ? 26.337 2.393 27.284 1.00 28.89 202 LYS A C 1
ATOM 1458 O O . LYS A 1 180 ? 26.967 3.445 27.442 1.00 28.38 202 LYS A O 1
ATOM 1464 N N . GLN A 1 181 ? 26.870 1.335 26.666 1.00 28.63 203 GLN A N 1
ATOM 1465 C CA . GLN A 1 181 ? 28.241 1.350 26.141 1.00 27.33 203 GLN A CA 1
ATOM 1466 C C . GLN A 1 181 ? 28.522 2.431 25.133 1.00 24.51 203 GLN A C 1
ATOM 1467 O O . GLN A 1 181 ? 29.653 2.901 25.041 1.00 23.49 203 GLN A O 1
ATOM 1473 N N . LEU A 1 182 ? 27.497 2.827 24.385 1.00 24.18 204 LEU A N 1
ATOM 1474 C CA . LEU A 1 182 ? 27.614 3.857 23.369 1.00 24.69 204 LEU A CA 1
ATOM 1475 C C . LEU A 1 182 ? 27.219 5.281 23.834 1.00 23.77 204 LEU A C 1
ATOM 1476 O O . LEU A 1 182 ? 27.045 6.140 23.007 1.00 22.61 204 LEU A O 1
ATOM 1481 N N . LYS A 1 183 ? 27.142 5.535 25.145 1.00 24.73 205 LYS A N 1
ATOM 1482 C CA . LYS A 1 183 ? 26.860 6.892 25.631 1.00 24.27 205 LYS A CA 1
ATOM 1483 C C . LYS A 1 183 ? 27.863 7.855 25.054 1.00 22.18 205 LYS A C 1
ATOM 1484 O O . LYS A 1 183 ? 29.092 7.574 25.027 1.00 22.78 205 LYS A O 1
ATOM 1490 N N . GLY A 1 184 ? 27.343 8.992 24.603 1.00 21.61 206 GLY A N 1
ATOM 1491 C CA . GLY A 1 184 ? 28.149 10.046 24.022 1.00 21.94 206 GLY A CA 1
ATOM 1492 C C . GLY A 1 184 ? 28.633 9.697 22.626 1.00 22.93 206 GLY A C 1
ATOM 1493 O O . GLY A 1 184 ? 29.393 10.442 22.021 1.00 23.88 206 GLY A O 1
ATOM 1494 N N . ARG A 1 185 ? 28.244 8.548 22.118 1.00 23.33 207 ARG A N 1
ATOM 1495 C CA . ARG A 1 185 ? 28.633 8.141 20.765 1.00 23.52 207 ARG A CA 1
ATOM 1496 C C . ARG A 1 185 ? 27.432 7.583 19.980 1.00 24.10 207 ARG A C 1
ATOM 1497 O O . ARG A 1 185 ? 27.633 6.771 19.086 1.00 26.06 207 ARG A O 1
ATOM 1505 N N . ILE A 1 186 ? 26.196 7.950 20.352 1.00 19.39 208 ILE A N 1
ATOM 1506 C CA . ILE A 1 186 ? 25.015 7.602 19.547 1.00 17.46 208 ILE A CA 1
ATOM 1507 C C . ILE A 1 186 ? 24.632 8.895 18.793 1.00 18.21 208 ILE A C 1
ATOM 1508 O O . ILE A 1 186 ? 24.297 9.895 19.445 1.00 20.86 208 ILE A O 1
ATOM 1513 N N . ILE A 1 187 ? 24.694 8.874 17.446 1.00 16.76 209 ILE A N 1
ATOM 1514 C CA . ILE A 1 187 ? 24.204 9.952 16.579 1.00 17.27 209 ILE A CA 1
ATOM 1515 C C . ILE A 1 187 ? 22.718 9.880 16.286 1.00 18.43 209 ILE A C 1
ATOM 1516 O O . ILE A 1 187 ? 22.018 10.874 16.420 1.00 22.10 209 ILE A O 1
ATOM 1521 N N . SER A 1 188 ? 22.234 8.699 15.902 1.00 18.28 210 SER A N 1
ATOM 1522 C CA . SER A 1 188 ? 20.821 8.476 15.617 1.00 18.51 210 SER A CA 1
ATOM 1523 C C . SER A 1 188 ? 20.457 7.018 15.912 1.00 19.93 210 SER A C 1
ATOM 1524 O O . SER A 1 188 ? 21.322 6.218 16.215 1.00 19.95 210 SER A O 1
ATOM 1527 N N . LEU A 1 189 ? 19.179 6.680 15.792 1.00 21.69 211 LEU A N 1
ATOM 1528 C CA . LEU A 1 189 ? 18.718 5.306 15.936 1.00 21.50 211 LEU A CA 1
ATOM 1529 C C . LEU A 1 189 ? 17.854 4.792 14.779 1.00 22.34 211 LEU A C 1
ATOM 1530 O O . LEU A 1 189 ? 17.289 5.559 13.994 1.00 22.56 211 LEU A O 1
ATOM 1535 N N . HIS A 1 190 ? 17.844 3.465 14.666 1.00 21.58 212 HIS A N 1
ATOM 1536 C CA . HIS A 1 190 ? 16.869 2.697 13.870 1.00 19.61 212 HIS A CA 1
ATOM 1537 C C . HIS A 1 190 ? 16.076 2.015 14.963 1.00 19.47 212 HIS A C 1
ATOM 1538 O O . HIS A 1 190 ? 16.465 0.953 15.436 1.00 20.67 212 HIS A O 1
ATOM 1545 N N . PHE A 1 191 ? 15.057 2.725 15.455 1.00 19.53 213 PHE A N 1
ATOM 1546 C CA . PHE A 1 191 ? 14.272 2.284 16.585 1.00 20.48 213 PHE A CA 1
ATOM 1547 C C . PHE A 1 191 ? 13.237 1.304 16.071 1.00 20.81 213 PHE A C 1
ATOM 1548 O O . PHE A 1 191 ? 12.645 1.489 14.995 1.00 20.60 213 PHE A O 1
ATOM 1556 N N . LYS A 1 192 ? 13.069 0.242 16.836 1.00 23.21 214 LYS A N 1
ATOM 1557 C CA . LYS A 1 192 ? 12.133 -0.830 16.540 1.00 22.74 214 LYS A CA 1
ATOM 1558 C C . LYS A 1 192 ? 11.930 -1.674 17.805 1.00 24.24 214 LYS A C 1
ATOM 1559 O O . LYS A 1 192 ? 12.604 -1.465 18.834 1.00 24.96 214 LYS A O 1
ATOM 1565 N N . ASP A 1 193 ? 10.951 -2.576 17.744 1.00 24.85 215 ASP A N 1
ATOM 1566 C CA . ASP A 1 193 ? 10.703 -3.574 18.761 1.00 25.16 215 ASP A CA 1
ATOM 1567 C C . ASP A 1 193 ? 10.537 -4.859 17.965 1.00 24.71 215 ASP A C 1
ATOM 1568 O O . ASP A 1 193 ? 10.175 -4.820 16.778 1.00 21.86 215 ASP A O 1
ATOM 1573 N N . ILE A 1 194 ? 10.840 -5.996 18.571 1.00 25.21 216 ILE A N 1
ATOM 1574 C CA . ILE A 1 194 ? 10.821 -7.253 17.836 1.00 25.46 216 ILE A CA 1
ATOM 1575 C C . ILE A 1 194 ? 10.179 -8.392 18.616 1.00 25.88 216 ILE A C 1
ATOM 1576 O O . ILE A 1 194 ? 10.152 -8.368 19.843 1.00 25.41 216 ILE A O 1
ATOM 1581 N N . ALA A 1 195 ? 9.698 -9.399 17.883 1.00 26.32 217 ALA A N 1
ATOM 1582 C CA . ALA A 1 195 ? 9.064 -10.580 18.488 1.00 27.23 217 ALA A CA 1
ATOM 1583 C C . ALA A 1 195 ? 10.111 -11.466 19.136 1.00 27.93 217 ALA A C 1
ATOM 1584 O O . ALA A 1 195 ? 11.289 -11.400 18.763 1.00 29.64 217 ALA A O 1
ATOM 1586 N N . PRO A 1 196 ? 9.695 -12.296 20.090 1.00 30.38 218 PRO A N 1
ATOM 1587 C CA . PRO A 1 196 ? 10.610 -13.330 20.581 1.00 31.04 218 PRO A CA 1
ATOM 1588 C C . PRO A 1 196 ? 11.096 -14.247 19.431 1.00 29.64 218 PRO A C 1
ATOM 1589 O O . PRO A 1 196 ? 10.458 -14.373 18.381 1.00 27.57 218 PRO A O 1
ATOM 1593 N N . LYS A 1 197 ? 12.277 -14.800 19.615 1.00 29.32 219 LYS A N 1
ATOM 1594 C CA . LYS A 1 197 ? 12.882 -15.635 18.610 1.00 30.50 219 LYS A CA 1
ATOM 1595 C C . LYS A 1 197 ? 12.275 -17.026 18.728 1.00 30.71 219 LYS A C 1
ATOM 1596 O O . LYS A 1 197 ? 12.220 -17.631 19.812 1.00 32.40 219 LYS A O 1
ATOM 1602 N N . LYS A 1 198 ? 11.803 -17.541 17.607 1.00 30.65 220 LYS A N 1
ATOM 1603 C CA . LYS A 1 198 ? 11.258 -18.873 17.586 1.00 31.89 220 LYS A CA 1
ATOM 1604 C C . LYS A 1 198 ? 12.321 -19.841 17.048 1.00 30.47 220 LYS A C 1
ATOM 1605 O O . LYS A 1 198 ? 13.008 -19.551 16.052 1.00 28.02 220 LYS A O 1
ATOM 1611 N N . ALA A 1 199 ? 12.475 -20.960 17.751 1.00 30.78 221 ALA A N 1
ATOM 1612 C CA . ALA A 1 199 ? 13.533 -21.922 17.432 1.00 33.16 221 ALA A CA 1
ATOM 1613 C C . ALA A 1 199 ? 13.520 -22.283 15.963 1.00 34.22 221 ALA A C 1
ATOM 1614 O O . ALA A 1 199 ? 14.573 -22.308 15.344 1.00 35.59 221 ALA A O 1
ATOM 1616 N N . GLY A 1 200 ? 12.319 -22.518 15.426 1.00 34.85 222 GLY A N 1
ATOM 1617 C CA . GLY A 1 200 ? 12.123 -22.971 14.065 1.00 37.07 222 GLY A CA 1
ATOM 1618 C C . GLY A 1 200 ? 11.928 -21.933 12.979 1.00 36.99 222 GLY A C 1
ATOM 1619 O O . GLY A 1 200 ? 11.613 -22.286 11.857 1.00 39.27 222 GLY A O 1
ATOM 1620 N N . GLU A 1 201 ? 12.071 -20.662 13.305 1.00 35.86 223 GLU A N 1
ATOM 1621 C CA A GLU A 1 201 ? 11.976 -19.587 12.301 0.50 36.00 223 GLU A CA 1
ATOM 1622 C CA B GLU A 1 201 ? 11.963 -19.606 12.307 0.50 36.32 223 GLU A CA 1
ATOM 1623 C C . GLU A 1 201 ? 13.254 -18.775 12.325 1.00 35.91 223 GLU A C 1
ATOM 1624 O O . GLU A 1 201 ? 13.747 -18.435 13.384 1.00 34.77 223 GLU A O 1
ATOM 1635 N N . ASN A 1 202 ? 13.815 -18.503 11.145 1.00 38.24 224 ASN A N 1
ATOM 1636 C CA . ASN A 1 202 ? 15.074 -17.755 11.032 1.00 41.38 224 ASN A CA 1
ATOM 1637 C C . ASN A 1 202 ? 15.029 -16.321 11.506 1.00 41.29 224 ASN A C 1
ATOM 1638 O O . ASN A 1 202 ? 16.003 -15.826 12.074 1.00 42.56 224 ASN A O 1
ATOM 1643 N N . GLU A 1 203 ? 13.935 -15.628 11.228 1.00 42.08 225 GLU A N 1
ATOM 1644 C CA . GLU A 1 203 ? 13.841 -14.226 11.573 1.00 42.64 225 GLU A CA 1
ATOM 1645 C C . GLU A 1 203 ? 12.876 -14.013 12.725 1.00 40.98 225 GLU A C 1
ATOM 1646 O O . GLU A 1 203 ? 11.836 -14.668 12.811 1.00 43.01 225 GLU A O 1
ATOM 1652 N N . GLN A 1 204 ? 13.229 -13.107 13.617 1.00 36.90 226 GLN A N 1
ATOM 1653 C CA . GLN A 1 204 ? 12.243 -12.607 14.555 1.00 37.12 226 GLN A CA 1
ATOM 1654 C C . GLN A 1 204 ? 11.936 -11.246 13.935 1.00 35.57 226 GLN A C 1
ATOM 1655 O O . GLN A 1 204 ? 12.830 -10.415 13.774 1.00 35.75 226 GLN A O 1
ATOM 1661 N N . HIS A 1 205 ? 10.695 -11.057 13.500 1.00 35.53 227 HIS A N 1
ATOM 1662 C CA . HIS A 1 205 ? 10.302 -9.808 12.845 1.00 35.70 227 HIS A CA 1
ATOM 1663 C C . HIS A 1 205 ? 9.991 -8.649 13.808 1.00 34.98 227 HIS A C 1
ATOM 1664 O O . HIS A 1 205 ? 9.799 -8.819 15.025 1.00 37.14 227 HIS A O 1
ATOM 1671 N N . ASP A 1 206 ? 9.957 -7.460 13.225 1.00 33.81 228 ASP A N 1
ATOM 1672 C CA . ASP A 1 206 ? 9.611 -6.242 13.941 1.00 31.31 228 ASP A CA 1
ATOM 1673 C C . ASP A 1 206 ? 8.104 -6.267 14.290 1.00 30.34 228 ASP A C 1
ATOM 1674 O O . ASP A 1 206 ? 7.293 -6.822 13.548 1.00 29.21 228 ASP A O 1
ATOM 1679 N N . VAL A 1 207 ? 7.765 -5.699 15.440 1.00 28.87 229 VAL A N 1
ATOM 1680 C CA . VAL A 1 207 ? 6.385 -5.611 15.894 1.00 27.36 229 VAL A CA 1
ATOM 1681 C C . VAL A 1 207 ? 6.117 -4.181 16.340 1.00 25.28 229 VAL A C 1
ATOM 1682 O O . VAL A 1 207 ? 7.042 -3.382 16.484 1.00 23.71 229 VAL A O 1
ATOM 1686 N N . ILE A 1 208 ? 4.848 -3.874 16.556 1.00 25.98 230 ILE A N 1
ATOM 1687 C CA . ILE A 1 208 ? 4.424 -2.592 17.112 1.00 24.96 230 ILE A CA 1
ATOM 1688 C C . ILE A 1 208 ? 5.182 -2.359 18.448 1.00 24.35 230 ILE A C 1
ATOM 1689 O O . ILE A 1 208 ? 5.285 -3.256 19.294 1.00 25.30 230 ILE A O 1
ATOM 1694 N N . TRP A 1 209 ? 5.700 -1.154 18.635 1.00 22.11 231 TRP A N 1
ATOM 1695 C CA . TRP A 1 209 ? 6.488 -0.835 19.809 1.00 22.11 231 TRP A CA 1
ATOM 1696 C C . TRP A 1 209 ? 5.652 -0.975 21.051 1.00 22.18 231 TRP A C 1
ATOM 1697 O O . TRP A 1 209 ? 4.482 -0.544 21.085 1.00 24.17 231 TRP A O 1
ATOM 1708 N N . GLY A 1 210 ? 6.246 -1.613 22.056 1.00 20.56 232 GLY A N 1
ATOM 1709 C CA . GLY A 1 210 ? 5.548 -1.918 23.304 1.00 24.24 232 GLY A CA 1
ATOM 1710 C C . GLY A 1 210 ? 4.997 -3.334 23.312 1.00 25.83 232 GLY A C 1
ATOM 1711 O O . GLY A 1 210 ? 4.626 -3.837 24.377 1.00 27.32 232 GLY A O 1
ATOM 1712 N N . THR A 1 211 ? 4.926 -3.990 22.149 1.00 24.77 233 THR A N 1
ATOM 1713 C CA . THR A 1 211 ? 4.401 -5.371 22.089 1.00 26.48 233 THR A CA 1
ATOM 1714 C C . THR A 1 211 ? 5.489 -6.441 22.045 1.00 24.43 233 THR A C 1
ATOM 1715 O O . THR A 1 211 ? 5.208 -7.610 22.256 1.00 23.96 233 THR A O 1
ATOM 1719 N N . GLY A 1 212 ? 6.721 -6.043 21.754 1.00 23.57 234 GLY A N 1
ATOM 1720 C CA . GLY A 1 212 ? 7.838 -6.964 21.642 1.00 23.75 234 GLY A CA 1
ATOM 1721 C C . GLY A 1 212 ? 8.663 -7.203 22.896 1.00 25.06 234 GLY A C 1
ATOM 1722 O O . GLY A 1 212 ? 8.205 -6.990 24.034 1.00 23.53 234 GLY A O 1
ATOM 1723 N N . ILE A 1 213 ? 9.894 -7.664 22.692 1.00 25.60 235 ILE A N 1
ATOM 1724 C CA . ILE A 1 213 ? 10.740 -8.065 23.815 1.00 27.09 235 ILE A CA 1
ATOM 1725 C C . ILE A 1 213 ? 11.855 -7.046 24.112 1.00 25.24 235 ILE A C 1
ATOM 1726 O O . ILE A 1 213 ? 12.584 -7.201 25.112 1.00 25.94 235 ILE A O 1
ATOM 1731 N N . LEU A 1 214 ? 11.988 -6.008 23.287 1.00 23.96 236 LEU A N 1
ATOM 1732 C CA . LEU A 1 214 ? 13.089 -5.051 23.465 1.00 22.40 236 LEU A CA 1
ATOM 1733 C C . LEU A 1 214 ? 12.965 -4.020 24.592 1.00 22.60 236 LEU A C 1
ATOM 1734 O O . LEU A 1 214 ? 13.883 -3.193 24.778 1.00 19.90 236 LEU A O 1
ATOM 1739 N N . ASP A 1 215 ? 11.887 -4.071 25.360 1.00 23.00 237 ASP A N 1
ATOM 1740 C CA . ASP A 1 215 ? 11.730 -3.154 26.482 1.00 24.26 237 ASP A CA 1
ATOM 1741 C C . ASP A 1 215 ? 11.944 -1.682 26.032 1.00 24.08 237 ASP A C 1
ATOM 1742 O O . ASP A 1 215 ? 12.800 -0.976 26.558 1.00 23.41 237 ASP A O 1
ATOM 1747 N N . VAL A 1 216 ? 11.180 -1.255 25.020 1.00 24.02 238 VAL A N 1
ATOM 1748 C CA . VAL A 1 216 ? 11.210 0.122 24.531 1.00 21.19 238 VAL A CA 1
ATOM 1749 C C . VAL A 1 216 ? 11.195 1.096 25.738 1.00 20.66 238 VAL A C 1
ATOM 1750 O O . VAL A 1 216 ? 11.947 2.051 25.790 1.00 17.57 238 VAL A O 1
ATOM 1754 N N . LYS A 1 217 ? 10.377 0.849 26.741 1.00 20.67 239 LYS A N 1
ATOM 1755 C CA . LYS A 1 217 ? 10.383 1.797 27.866 1.00 20.61 239 LYS A CA 1
ATOM 1756 C C . LYS A 1 217 ? 11.788 1.906 28.519 1.00 22.27 239 LYS A C 1
ATOM 1757 O O . LYS A 1 217 ? 12.330 2.996 28.703 1.00 20.81 239 LYS A O 1
ATOM 1763 N N . GLY A 1 218 ? 12.400 0.769 28.839 1.00 23.82 240 GLY A N 1
ATOM 1764 C CA . GLY A 1 218 ? 13.730 0.778 29.428 1.00 23.68 240 GLY A CA 1
ATOM 1765 C C . GLY A 1 218 ? 14.808 1.355 28.527 1.00 21.77 240 GLY A C 1
ATOM 1766 O O . GLY A 1 218 ? 15.787 1.950 29.000 1.00 20.64 240 GLY A O 1
ATOM 1775 N N . LEU A 1 220 ? 14.225 3.726 26.513 1.00 20.57 242 LEU A N 1
ATOM 1776 C CA . LEU A 1 220 ? 14.012 5.183 26.508 1.00 22.53 242 LEU A CA 1
ATOM 1777 C C . LEU A 1 220 ? 14.545 5.741 27.822 1.00 24.27 242 LEU A C 1
ATOM 1778 O O . LEU A 1 220 ? 15.183 6.771 27.784 1.00 23.91 242 LEU A O 1
ATOM 1783 N N . LYS A 1 221 ? 14.330 5.027 28.937 1.00 26.50 243 LYS A N 1
ATOM 1784 C CA . LYS A 1 221 ? 14.903 5.380 30.250 1.00 27.50 243 LYS A CA 1
ATOM 1785 C C . LYS A 1 221 ? 16.430 5.497 30.222 1.00 27.56 243 LYS A C 1
ATOM 1786 O O . LYS A 1 221 ? 16.962 6.444 30.770 1.00 27.74 243 LYS A O 1
ATOM 1792 N N . GLU A 1 222 ? 17.107 4.576 29.517 1.00 26.79 244 GLU A N 1
ATOM 1793 C CA . GLU A 1 222 ? 18.557 4.640 29.340 1.00 26.96 244 GLU A CA 1
ATOM 1794 C C . GLU A 1 222 ? 18.941 5.867 28.498 1.00 25.31 244 GLU A C 1
ATOM 1795 O O . GLU A 1 222 ? 19.885 6.596 28.875 1.00 22.77 244 GLU A O 1
ATOM 1801 N N . LEU A 1 223 ? 18.223 6.114 27.389 1.00 24.70 245 LEU A N 1
ATOM 1802 C CA . LEU A 1 223 ? 18.512 7.272 26.524 1.00 23.34 245 LEU A CA 1
ATOM 1803 C C . LEU A 1 223 ? 18.279 8.593 27.302 1.00 22.82 245 LEU A C 1
ATOM 1804 O O . LEU A 1 223 ? 18.996 9.567 27.121 1.00 24.80 245 LEU A O 1
ATOM 1809 N N A LYS A 1 224 ? 17.287 8.602 28.180 0.50 23.02 246 LYS A N 1
ATOM 1810 N N B LYS A 1 224 ? 17.287 8.605 28.181 0.50 22.78 246 LYS A N 1
ATOM 1811 C CA A LYS A 1 224 ? 17.070 9.732 29.059 0.50 23.37 246 LYS A CA 1
ATOM 1812 C CA B LYS A 1 224 ? 17.068 9.738 29.063 0.50 22.94 246 LYS A CA 1
ATOM 1813 C C A LYS A 1 224 ? 18.273 9.959 29.996 0.50 23.69 246 LYS A C 1
ATOM 1814 C C B LYS A 1 224 ? 18.272 9.963 30.002 0.50 23.47 246 LYS A C 1
ATOM 1815 O O A LYS A 1 224 ? 18.798 11.074 30.086 0.50 21.29 246 LYS A O 1
ATOM 1816 O O B LYS A 1 224 ? 18.797 11.077 30.096 0.50 21.08 246 LYS A O 1
ATOM 1827 N N . SER A 1 225 ? 18.700 8.894 30.683 1.00 23.48 247 SER A N 1
ATOM 1828 C CA A SER A 1 225 ? 19.826 8.960 31.629 0.50 25.31 247 SER A CA 1
ATOM 1829 C CA B SER A 1 225 ? 19.809 8.943 31.627 0.50 25.22 247 SER A CA 1
ATOM 1830 C C . SER A 1 225 ? 21.110 9.448 30.961 1.00 26.43 247 SER A C 1
ATOM 1831 O O . SER A 1 225 ? 21.932 10.082 31.613 1.00 27.56 247 SER A O 1
ATOM 1836 N N . GLN A 1 226 ? 21.293 9.163 29.662 1.00 24.54 248 GLN A N 1
ATOM 1837 C CA . GLN A 1 226 ? 22.471 9.676 28.924 1.00 26.60 248 GLN A CA 1
ATOM 1838 C C . GLN A 1 226 ? 22.279 11.109 28.399 1.00 25.67 248 GLN A C 1
ATOM 1839 O O . GLN A 1 226 ? 23.210 11.634 27.812 1.00 25.53 248 GLN A O 1
ATOM 1845 N N . ASN A 1 227 ? 21.098 11.718 28.551 1.00 24.01 249 ASN A N 1
ATOM 1846 C CA . ASN A 1 227 ? 20.810 13.000 27.889 1.00 24.14 249 ASN A CA 1
ATOM 1847 C C . ASN A 1 227 ? 20.982 12.912 26.340 1.00 21.22 249 ASN A C 1
ATOM 1848 O O . ASN A 1 227 ? 21.483 13.843 25.689 1.00 20.55 249 ASN A O 1
ATOM 1853 N N . PHE A 1 228 ? 20.583 11.800 25.766 1.00 20.01 250 PHE A N 1
ATOM 1854 C CA . PHE A 1 228 ? 20.620 11.658 24.305 1.00 19.26 250 PHE A CA 1
ATOM 1855 C C . PHE A 1 228 ? 19.738 12.716 23.620 1.00 19.50 250 PHE A C 1
ATOM 1856 O O . PHE A 1 228 ? 18.631 13.016 24.081 1.00 15.63 250 PHE A O 1
ATOM 1864 N N . LYS A 1 229 ? 20.233 13.251 22.503 1.00 19.16 251 LYS A N 1
ATOM 1865 C CA . LYS A 1 229 ? 19.476 14.192 21.688 1.00 22.39 251 LYS A CA 1
ATOM 1866 C C . LYS A 1 229 ? 19.732 13.702 20.287 1.00 19.94 251 LYS A C 1
ATOM 1867 O O . LYS A 1 229 ? 20.901 13.449 19.948 1.00 17.96 251 LYS A O 1
ATOM 1871 N N . GLY A 1 230 ? 18.665 13.520 19.508 1.00 18.49 252 GLY A N 1
ATOM 1872 C CA . GLY A 1 230 ? 18.792 13.158 18.123 1.00 18.97 252 GLY A CA 1
ATOM 1873 C C . GLY A 1 230 ? 17.551 12.516 17.534 1.00 19.73 252 GLY A C 1
ATOM 1874 O O . GLY A 1 230 ? 16.480 12.517 18.141 1.00 19.71 252 GLY A O 1
ATOM 1875 N N . VAL A 1 231 ? 17.752 11.927 16.360 1.00 20.16 253 VAL A N 1
ATOM 1876 C CA . VAL A 1 231 ? 16.690 11.375 15.557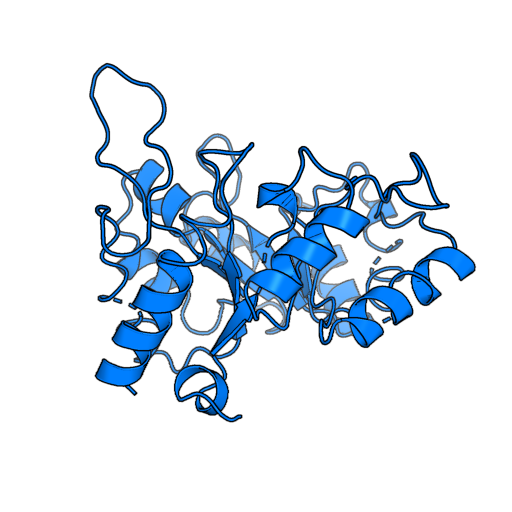 1.00 19.83 253 VAL A CA 1
ATOM 1877 C C . VAL A 1 231 ? 16.487 9.873 15.812 1.00 21.03 253 VAL A C 1
ATOM 1878 O O . VAL A 1 231 ? 17.434 9.087 15.818 1.00 20.39 253 VAL A O 1
ATOM 1882 N N . PHE A 1 232 ? 15.234 9.517 16.072 1.00 20.42 254 PHE A N 1
ATOM 1883 C CA . PHE A 1 232 ? 14.835 8.153 16.181 1.00 19.67 254 PHE A CA 1
ATOM 1884 C C . PHE A 1 232 ? 14.167 7.862 14.857 1.00 18.84 254 PHE A C 1
ATOM 1885 O O . PHE A 1 232 ? 13.044 8.294 14.597 1.00 20.06 254 PHE A O 1
ATOM 1893 N N . SER A 1 233 ? 14.845 7.150 13.991 1.00 21.00 255 SER A N 1
ATOM 1894 C CA . SER A 1 233 ? 14.267 6.770 12.713 1.00 22.79 255 SER A CA 1
ATOM 1895 C C . SER A 1 233 ? 13.461 5.452 12.817 1.00 23.09 255 SER A C 1
ATOM 1896 O O . SER A 1 233 ? 13.968 4.422 13.287 1.00 22.84 255 SER A O 1
ATOM 1899 N N . ILE A 1 234 ? 12.220 5.503 12.348 1.00 21.57 256 ILE A N 1
ATOM 1900 C CA . ILE A 1 234 ? 11.321 4.344 12.334 1.00 23.92 256 ILE A CA 1
ATOM 1901 C C . ILE A 1 234 ? 11.662 3.432 11.145 1.00 24.94 256 ILE A C 1
ATOM 1902 O O . ILE A 1 234 ? 11.440 3.768 9.990 1.00 24.91 256 ILE A O 1
ATOM 1907 N N . GLU A 1 235 ? 12.257 2.287 11.450 1.00 24.36 257 GLU A N 1
ATOM 1908 C CA . GLU A 1 235 ? 12.593 1.284 10.469 1.00 25.38 257 GLU A CA 1
ATOM 1909 C C . GLU A 1 235 ? 11.715 0.111 10.858 1.00 25.49 257 GLU A C 1
ATOM 1910 O O . GLU A 1 235 ? 12.027 -0.581 11.805 1.00 26.13 257 GLU A O 1
ATOM 1916 N N . TYR A 1 236 ? 10.630 -0.101 10.100 1.00 25.97 258 TYR A N 1
ATOM 1917 C CA . TYR A 1 236 ? 9.595 -1.076 10.434 1.00 26.56 258 TYR A CA 1
ATOM 1918 C C . TYR A 1 236 ? 9.551 -2.148 9.341 1.00 26.03 258 TYR A C 1
ATOM 1919 O O . TYR A 1 236 ? 8.875 -1.974 8.336 1.00 26.26 258 TYR A O 1
ATOM 1928 N N . GLU A 1 237 ? 10.281 -3.235 9.546 1.00 26.72 259 GLU A N 1
ATOM 1929 C CA . GLU A 1 237 ? 10.464 -4.270 8.513 1.00 29.27 259 GLU A CA 1
ATOM 1930 C C . GLU A 1 237 ? 9.439 -5.411 8.608 1.00 30.87 259 GLU A C 1
ATOM 1931 O O . GLU A 1 237 ? 9.782 -6.558 8.819 1.00 32.48 259 GLU A O 1
ATOM 1937 N N . TYR A 1 238 ? 8.177 -5.061 8.401 1.00 30.47 260 TYR A N 1
ATOM 1938 C CA . TYR A 1 238 ? 7.064 -5.982 8.556 1.00 32.05 260 TYR A CA 1
ATOM 1939 C C . TYR A 1 238 ? 5.821 -5.341 7.933 1.00 31.34 260 TYR A C 1
ATOM 1940 O O . TYR A 1 238 ? 5.765 -4.117 7.812 1.00 28.06 260 TYR A O 1
ATOM 1949 N N . ASN A 1 239 ? 4.847 -6.168 7.530 1.00 32.94 261 ASN A N 1
ATOM 1950 C CA A ASN A 1 239 ? 3.603 -5.681 6.903 0.60 33.45 261 ASN A CA 1
ATOM 1951 C CA B ASN A 1 239 ? 3.618 -5.711 6.882 0.40 33.08 261 ASN A CA 1
ATOM 1952 C C . ASN A 1 239 ? 3.940 -4.606 5.859 1.00 32.31 261 ASN A C 1
ATOM 1953 O O . ASN A 1 239 ? 3.248 -3.571 5.761 1.00 31.02 261 ASN A O 1
ATOM 1962 N N . TRP A 1 240 ? 4.997 -4.845 5.083 1.00 32.41 262 TRP A N 1
ATOM 1963 C CA . TRP A 1 240 ? 5.553 -3.857 4.128 1.00 32.25 262 TRP A CA 1
ATOM 1964 C C . TRP A 1 240 ? 4.543 -3.141 3.227 1.00 32.30 262 TRP A C 1
ATOM 1965 O O . TRP A 1 240 ? 4.749 -1.979 2.842 1.00 30.73 262 TRP A O 1
ATOM 1976 N N . GLU A 1 241 ? 3.476 -3.846 2.879 1.00 32.28 263 GLU A N 1
ATOM 1977 C CA . GLU A 1 241 ? 2.447 -3.334 1.972 1.00 34.97 263 GLU A CA 1
ATOM 1978 C C . GLU A 1 241 ? 1.444 -2.389 2.609 1.00 34.61 263 GLU A C 1
ATOM 1979 O O . GLU A 1 241 ? 0.891 -1.503 1.929 1.00 36.21 263 GLU A O 1
ATOM 1985 N N . ASN A 1 242 ? 1.168 -2.625 3.888 1.00 33.28 264 ASN A N 1
ATOM 1986 C CA A ASN A 1 242 ? 0.157 -1.901 4.628 0.40 33.52 264 ASN A CA 1
ATOM 1987 C CA B ASN A 1 242 ? 0.191 -1.835 4.605 0.60 33.27 264 ASN A CA 1
ATOM 1988 C C . ASN A 1 242 ? 0.639 -1.659 6.059 1.00 31.83 264 ASN A C 1
ATOM 1989 O O . ASN A 1 242 ? 0.047 -2.184 6.988 1.00 32.16 264 ASN A O 1
ATOM 1998 N N . SER A 1 243 ? 1.705 -0.885 6.237 1.00 29.84 265 SER A N 1
ATOM 1999 C CA . SER A 1 243 ? 2.295 -0.691 7.576 1.00 27.75 265 SER A CA 1
ATOM 2000 C C . SER A 1 243 ? 1.977 0.619 8.290 1.00 26.90 265 SER A C 1
ATOM 2001 O O . SER A 1 243 ? 2.336 0.776 9.442 1.00 26.32 265 SER A O 1
ATOM 2004 N N . VAL A 1 244 ? 1.276 1.545 7.649 1.00 27.39 266 VAL A N 1
ATOM 2005 C CA . VAL A 1 244 ? 0.950 2.812 8.307 1.00 24.61 266 VAL A CA 1
ATOM 2006 C C . VAL A 1 244 ? 0.142 2.614 9.615 1.00 24.51 266 VAL A C 1
ATOM 2007 O O . VAL A 1 244 ? 0.506 3.178 10.641 1.00 22.32 266 VAL A O 1
ATOM 2011 N N . PRO A 1 245 ? -0.898 1.778 9.600 1.00 26.73 267 PRO A N 1
ATOM 2012 C CA . PRO A 1 245 ? -1.627 1.582 10.866 1.00 28.44 267 PRO A CA 1
ATOM 2013 C C . PRO A 1 245 ? -0.742 1.099 12.023 1.00 27.81 267 PRO A C 1
ATOM 2014 O O . PRO A 1 245 ? -0.886 1.589 13.152 1.00 30.41 267 PRO A O 1
ATOM 2018 N N . ASP A 1 246 ? 0.146 0.148 11.746 1.00 28.00 268 ASP A N 1
ATOM 2019 C CA . ASP A 1 246 ? 1.054 -0.385 12.758 1.00 27.33 268 ASP A CA 1
ATOM 2020 C C . ASP A 1 246 ? 1.973 0.741 13.234 1.00 25.66 268 ASP A C 1
ATOM 2021 O O . ASP A 1 246 ? 2.154 0.904 14.436 1.00 22.90 268 ASP A O 1
ATOM 2026 N N . ILE A 1 247 ? 2.556 1.495 12.283 1.00 25.08 269 ILE A N 1
ATOM 2027 C CA A ILE A 1 247 ? 3.476 2.588 12.613 0.40 24.05 269 ILE A CA 1
ATOM 2028 C CA B ILE A 1 247 ? 3.481 2.575 12.614 0.60 23.57 269 ILE A CA 1
ATOM 2029 C C . ILE A 1 247 ? 2.798 3.671 13.459 1.00 23.60 269 ILE A C 1
ATOM 2030 O O . ILE A 1 247 ? 3.431 4.235 14.340 1.00 20.66 269 ILE A O 1
ATOM 2039 N N . LYS A 1 248 ? 1.519 3.948 13.174 1.00 24.74 270 LYS A N 1
ATOM 2040 C CA A LYS A 1 248 ? 0.718 4.902 13.963 0.60 25.89 270 LYS A CA 1
ATOM 2041 C CA B LYS A 1 248 ? 0.744 4.911 13.959 0.40 25.63 270 LYS A CA 1
ATOM 2042 C C . LYS A 1 248 ? 0.658 4.473 15.437 1.00 26.97 270 LYS A C 1
ATOM 2043 O O . LYS A 1 248 ? 0.755 5.298 16.351 1.00 23.49 270 LYS A O 1
ATOM 2054 N N . GLU A 1 249 ? 0.510 3.176 15.670 1.00 26.73 271 GLU A N 1
ATOM 2055 C CA . GLU A 1 249 ? 0.464 2.649 17.024 1.00 27.82 271 GLU A CA 1
ATOM 2056 C C . GLU A 1 249 ? 1.837 2.660 17.698 1.00 24.92 271 GLU A C 1
ATOM 2057 O O . GLU A 1 249 ? 1.908 2.746 18.927 1.00 24.98 271 GLU A O 1
ATOM 2063 N N . CYS A 1 250 ? 2.896 2.527 16.894 1.00 21.89 272 CYS A N 1
ATOM 2064 C CA . CYS A 1 250 ? 4.278 2.649 17.352 1.00 21.90 272 CYS A CA 1
ATOM 2065 C C . CYS A 1 250 ? 4.509 4.045 17.898 1.00 23.31 272 CYS A C 1
ATOM 2066 O O . CYS A 1 250 ? 4.982 4.197 19.036 1.00 20.48 272 CYS A O 1
ATOM 2069 N N . ILE A 1 251 ? 4.167 5.046 17.054 1.00 20.43 273 ILE A N 1
ATOM 2070 C CA . ILE A 1 251 ? 4.328 6.456 17.380 1.00 20.72 273 ILE A CA 1
ATOM 2071 C C . ILE A 1 251 ? 3.521 6.779 18.645 1.00 23.21 273 ILE A C 1
ATOM 2072 O O . ILE A 1 251 ? 3.991 7.520 19.511 1.00 23.38 273 ILE A O 1
ATOM 2077 N N . GLN A 1 252 ? 2.311 6.246 18.734 1.00 25.37 274 GLN A N 1
ATOM 2078 C CA . GLN A 1 252 ? 1.464 6.550 19.906 1.00 27.01 274 GLN A CA 1
ATOM 2079 C C . GLN A 1 252 ? 2.096 6.058 21.216 1.00 27.07 274 GLN A C 1
ATOM 2080 O O . GLN A 1 252 ? 1.983 6.717 22.283 1.00 28.29 274 GLN A O 1
ATOM 2086 N N . TYR A 1 253 ? 2.704 4.873 21.150 1.00 24.71 275 TYR A N 1
ATOM 2087 C CA . TYR A 1 253 ? 3.339 4.273 22.296 1.00 24.91 275 TYR A CA 1
ATOM 2088 C C . TYR A 1 253 ? 4.583 5.057 22.727 1.00 22.17 275 TYR A C 1
ATOM 2089 O O . TYR A 1 253 ? 4.833 5.234 23.919 1.00 23.45 275 TYR A O 1
ATOM 2098 N N . PHE A 1 254 ? 5.308 5.549 21.755 1.00 19.80 276 PHE A N 1
ATOM 2099 C CA . PHE A 1 254 ? 6.515 6.342 21.975 1.00 19.18 276 PHE A CA 1
ATOM 2100 C C . PHE A 1 254 ? 6.218 7.657 22.658 1.00 19.48 276 PHE A C 1
ATOM 2101 O O . PHE A 1 254 ? 6.945 8.077 23.567 1.00 21.18 276 PHE A O 1
ATOM 2109 N N . ASN A 1 255 ? 5.168 8.338 22.222 1.00 19.89 277 ASN A N 1
ATOM 2110 C CA . ASN A 1 255 ? 4.835 9.606 22.854 1.00 19.94 277 ASN A CA 1
ATOM 2111 C C . ASN A 1 255 ? 4.256 9.379 24.207 1.00 21.25 277 ASN A C 1
ATOM 2112 O O . ASN A 1 255 ? 4.541 10.173 25.110 1.00 17.28 277 ASN A O 1
ATOM 2117 N N . LYS A 1 256 ? 3.521 8.280 24.354 1.00 22.27 278 LYS A N 1
ATOM 2118 C CA . LYS A 1 256 ? 2.888 7.955 25.639 1.00 21.16 278 LYS A CA 1
ATOM 2119 C C . LYS A 1 256 ? 3.978 7.674 26.671 1.00 23.07 278 LYS A C 1
ATOM 2120 O O . LYS A 1 256 ? 3.931 8.178 27.797 1.00 21.21 278 LYS A O 1
ATOM 2126 N N . THR A 1 257 ? 4.947 6.860 26.266 1.00 21.28 279 THR A N 1
ATOM 2127 C CA . THR A 1 257 ? 6.055 6.441 27.113 1.00 22.05 279 THR A CA 1
ATOM 2128 C C . THR A 1 257 ? 7.028 7.611 27.392 1.00 20.93 279 THR A C 1
ATOM 2129 O O . THR A 1 257 ? 7.554 7.730 28.504 1.00 19.53 279 THR A O 1
ATOM 2133 N N . ALA A 1 258 ? 7.327 8.415 26.378 1.00 21.40 280 ALA A N 1
ATOM 2134 C CA . ALA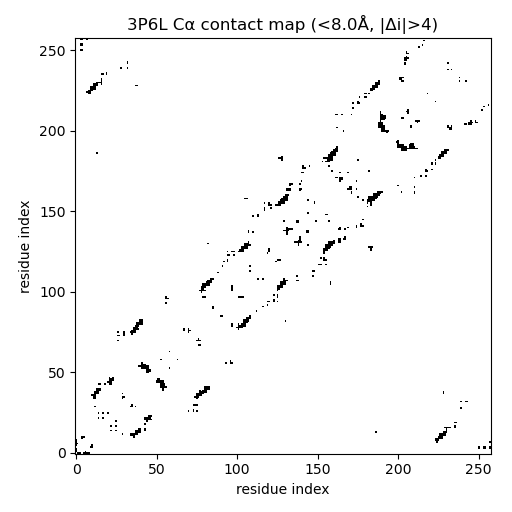 A 1 258 ? 8.201 9.599 26.581 1.00 21.72 280 ALA A CA 1
ATOM 2135 C C . ALA A 1 258 ? 7.550 10.601 27.518 1.00 21.48 280 ALA A C 1
ATOM 2136 O O . ALA A 1 258 ? 8.254 11.251 28.274 1.00 18.79 280 ALA A O 1
ATOM 2138 N N . ASN A 1 259 ? 6.227 10.770 27.420 1.00 22.49 281 ASN A N 1
ATOM 2139 C CA . ASN A 1 259 ? 5.485 11.653 28.296 1.00 23.38 281 ASN A CA 1
ATOM 2140 C C . ASN A 1 259 ? 5.562 11.199 29.742 1.00 23.87 281 ASN A C 1
ATOM 2141 O O . ASN A 1 259 ? 5.495 12.050 30.675 1.00 27.31 281 ASN A O 1
ATOM 2146 N N . GLU A 1 260 ? 5.552 9.880 29.936 1.00 24.77 282 GLU A N 1
ATOM 2147 C CA . GLU A 1 260 ? 5.630 9.272 31.266 1.00 25.83 282 GLU A CA 1
ATOM 2148 C C . GLU A 1 260 ? 6.983 9.503 31.925 1.00 24.39 282 GLU A C 1
ATOM 2149 O O . GLU A 1 260 ? 7.055 9.597 33.122 1.00 28.64 282 GLU A O 1
ATOM 2155 N N . ILE A 1 261 ? 8.066 9.496 31.145 1.00 23.59 283 ILE A N 1
ATOM 2156 C CA . ILE A 1 261 ? 9.401 9.671 31.705 1.00 26.43 283 ILE A CA 1
ATOM 2157 C C . ILE A 1 261 ? 10.026 11.085 31.565 1.00 28.39 283 ILE A C 1
ATOM 2158 O O . ILE A 1 261 ? 11.087 11.334 32.145 1.00 27.05 283 ILE A O 1
ATOM 2163 N N . LEU A 1 262 ? 9.354 11.998 30.844 1.00 29.63 284 LEU A N 1
ATOM 2164 C CA . LEU A 1 262 ? 9.845 13.372 30.617 1.00 30.60 284 LEU A CA 1
ATOM 2165 C C . LEU A 1 262 ? 8.860 14.455 31.070 1.00 32.88 284 LEU A C 1
ATOM 2166 O O . LEU A 1 262 ? 7.770 14.196 31.615 1.00 33.48 284 LEU A O 1
#

Organism: Parabacteroides distasonis (strain ATCC 8503 / DSM 20701 / CIP 104284 / JCM 5825 / NCTC 11152) (NCBI:txid435591)

InterPro domains:
  IPR013022 Xylose isomerase-like, TIM barrel domain [PF01261] (51-274)
  IPR036237 Xylose isomerase-like superfamily [SSF51658] (29-279)
  IPR050312 IolE/XylA/MocC-like [PTHR12110] (32-259)

Solvent-accessible surface area: 11800 Å² total

Sequence (258 aa):
GQQTKAEKNGWRLGQSYSFHLFPLTEALDKTQELGLKYIEIYPGHKLGGKWGDKVFDFNLDAQTQKEIIKELAASKGIKIVGTGVYVAEKSSDWEKFKFAKKADLEFITCEPALSDWDLVEKLSKQYNIKISVHNHPQPSDYWKPENLLKAISGRSQSSLGSCSDVGHWRREGLNQIDCLKQLKGRIISLHFKDIAPKKAGEENEQHDVIWGTGILDVKGLKELKKSSQNFKGVFSIEYEYNNWENNSVPDIIKKECIQYFNKTANEIL

CATH classification: 3.20.20.150

Nearest PDB structures (foldseek):
  3p6l-assembly1_A  TM=1.004E+00  e=9.390E-50  Parabacteroides distasonis ATCC 8503
  4kw2-assembly1_A  TM=8.392E-01  e=7.524E-21  Parabacteroides distasonis ATCC 8503
  3lmz-assembly1_A-2  TM=9.097E-01  e=1.092E-17  Parabacteroides distasonis ATCC 8503
  3f4w-assembly1_B  TM=5.564E-01  e=3.567E-03  Salmonella enterica subsp. enterica serovar Typhimurium
  3ajx-assembly1_B  TM=5.465E-01  e=3.567E-03  Mycobacterium gastri

Radius of gyration: 17.53 Å; Cα contacts (8 Å, |Δi|>4): 508; chains: 1; bounding box: 42×45×44 Å

Foldseek 3Di:
DPALCVVLQEAEEECVLQLVDAVLVSLVLRLVLVHAEYAYEFLRAHDDPSGRDTPHLPDDLVVLVVVCVSSVVSNHDYAYYDQDEDPDLVCLLSLVSCLNDHQEYEYAYDLVNLVVNLVSCVVSVHAYAYEAAAPPGQCPAPVSVCVRDPPTDLSAAHQQELVRNVVNVHLSLVSLVSRQSGHAEYQDFAWADDDPPDDDTFTFQPPPHDNPVLNVVSCVVSSPHHYYYHDHPPPSVDCSVSVSSNVVVVSVSSVVVD

B-factor: mean 27.59, std 7.78, range [9.38, 63.81]

Secondary structure (DSSP, 8-state):
--SHHHHTTEEE--GGGGTTS-HHHHHHHHHHTT--EEEEPTTEE--GGGTT-EESTT--HHHHHHHHHHHHHTT-EEEEEEEE--SSGGGTT--HHHH---SEEEE---GGGHHHHHHHHHHHT-EEEEE--SSSSSSSSHHHHHHHHTTS-TTEEEEEEHHHHHHTT--HHHHHHHTTT-EEEEEE-EEPPPPTT-S-PPEE-TTSSSS-S---HHHHHTT--EEEEE---SSTTS-HHHHHHHHHHHHHHHHHH-